Protein 5JA5 (pdb70)

B-factor: mean 42.64, std 18.64, range [19.22, 119.34]

Radius of gyration: 23.61 Å; Cα contacts (8 Å, |Δi|>4): 203; chains: 2; bounding box: 46×37×78 Å

Nearest PDB structures (foldseek):
  5ja5-assembly1_A  TM=1.005E+00  e=1.346E-28  Oryza sativa
  5jgc-assembly1_A  TM=1.002E+00  e=4.774E-26  Oryza sativa
  5c6v-assembly1_D  TM=9.926E-01  e=3.259E-26  Oryza sativa
  5c6v-assembly1_B  TM=9.939E-01  e=9.313E-26  Oryza sativa
  5c7f-assembly1_D  TM=9.903E-01  e=7.695E-26  Oryza sativa

Sequence (208 aa):
MSSLSRELVFLILQFLDEEKFKETVHKLEQESGFFFNMKYFEEKVHAGEWDEVEKYLSGFTKVDDNRYSMKIFFEIRKQKYLEALDRHDRAKAVDILVKDLKVFSTFNEEAYKEITQLLTLENFRENEQASKYGDTKSARSIMLIELKKLIEANPLFREKLVFPTLKASRLRTLINQSLNWQHQLCKNPRIKTLFTDHTCTDNLIYLD

InterPro domains:
  IPR001680 WD40 repeat [PF00400] (340-367)
  IPR001680 WD40 repeat [PF00400] (437-475)
  IPR001680 WD40 repeat [PF00400] (478-517)
  IPR001680 WD40 repeat [PF00400] (573-609)
  IPR001680 WD40 repeat [PF00400] (909-942)
  IPR001680 WD40 repeat [PS50082] (335-377)
  IPR001680 WD40 repeat [PS50082] (441-476)
  IPR001680 WD40 repeat [PS50082] (577-618)
  IPR001680 WD40 repeat [PS50082] (911-952)
  IPR001680 WD40 repeat [SM00320] (329-368)
  IPR001680 WD40 repeat [SM00320] (389-428)
  IPR001680 WD40 repeat [SM00320] (434-475)
  IPR001680 WD40 repeat [SM00320] (477-518)
  IPR001680 WD40 repeat [SM00320] (521-564)
  IPR001680 WD40 repeat [SM00320] (567-609)
  IPR001680 WD40 repeat [SM00320] (821-858)
  IPR001680 WD40 repeat [SM00320] (861-901)
  IPR001680 WD40 repeat [SM00320] (904-943)
  IPR001680 WD40 repeat [SM00320] (993-1035)
  IPR001680 WD40 repeat [SM00320] (1058-1090)

Foldseek 3Di:
DDPVVLVVLLLVLLVCVVVPVPVVNLVSCLQVVQADELVVLLVCLLVLVLVVNVSSCNSQDDCVPDDLSVVLQQLSLLLVLLVCVVVVNLVVNVVSLPVRNVVCCVVPVVVSVLSVVCSPDNHSLVPVVNVPCDDSNVSSVVSSVVSVVSQCPPPSCVNHHDRDDDDRSVVVVVLVVQLVVLQVPEPVRPDDDSPDGDYDD/DPDDDDD

Structure (mmCIF, N/CA/C/O backbone):
data_5JA5
#
_entry.id   5JA5
#
_cell.length_a   57.317
_cell.length_b   57.317
_cell.length_c   173.483
_cell.angle_alpha   90.00
_cell.angle_beta   90.00
_cell.angle_gamma   90.00
#
_symmetry.space_group_name_H-M   'P 42 21 2'
#
loop_
_entity.id
_entity.type
_entity.pdbx_description
1 polymer 'Protein TPR1'
2 polymer 'The rice D53 peptide (a.a. 794-808)'
3 non-polymer 'ZINC ION'
4 water water
#
loop_
_atom_site.group_PDB
_atom_site.id
_atom_site.type_symbol
_atom_site.label_atom_id
_atom_site.label_alt_id
_atom_site.label_comp_id
_atom_site.label_asym_id
_atom_site.label_entity_id
_atom_site.label_seq_id
_atom_site.pdbx_PDB_ins_code
_atom_site.Cartn_x
_atom_site.Cartn_y
_atom_site.Cartn_z
_atom_site.occupancy
_atom_site.B_iso_or_equiv
_atom_site.auth_seq_id
_atom_site.auth_comp_id
_atom_site.auth_asym_id
_atom_site.auth_atom_id
_atom_site.pdbx_PDB_model_num
ATOM 1 N N . MET A 1 1 ? 27.288 -12.027 -44.124 1.00 85.92 1 MET A N 1
ATOM 2 C CA . MET A 1 1 ? 27.184 -13.323 -44.777 1.00 82.86 1 MET A CA 1
ATOM 3 C C . MET A 1 1 ? 26.239 -13.256 -45.976 1.00 81.34 1 MET A C 1
ATOM 4 O O . MET A 1 1 ? 25.139 -12.713 -45.885 1.00 84.57 1 MET A O 1
ATOM 9 N N . SER A 1 2 ? 26.678 -13.809 -47.101 1.00 76.81 2 SER A N 1
ATOM 10 C CA . SER A 1 2 ? 25.900 -13.775 -48.337 1.00 74.02 2 SER A CA 1
ATOM 11 C C . SER A 1 2 ? 24.612 -14.594 -48.241 1.00 68.99 2 SER A C 1
ATOM 12 O O . SER A 1 2 ? 24.430 -15.383 -47.313 1.00 64.10 2 SER A O 1
ATOM 15 N N . SER A 1 3 ? 23.719 -14.394 -49.206 1.00 68.08 3 SER A N 1
ATOM 16 C CA . SER A 1 3 ? 22.512 -15.205 -49.309 1.00 63.66 3 SER A CA 1
ATOM 17 C C . SER A 1 3 ? 22.900 -16.599 -49.800 1.00 58.28 3 SER A C 1
ATOM 18 O O . SER A 1 3 ? 22.273 -17.598 -49.444 1.00 51.68 3 SER A O 1
ATOM 21 N N . LEU A 1 4 ? 23.943 -16.639 -50.626 1.00 58.43 4 LEU A N 1
ATOM 22 C CA . LEU A 1 4 ? 24.576 -17.880 -51.054 1.00 53.09 4 LEU A CA 1
ATOM 23 C C . LEU A 1 4 ? 25.050 -18.654 -49.836 1.00 49.98 4 LEU A C 1
ATOM 24 O O . LEU A 1 4 ? 24.684 -19.812 -49.632 1.00 44.47 4 LEU A O 1
ATOM 29 N N . SER A 1 5 ? 25.879 -17.992 -49.036 1.00 51.21 5 SER A N 1
ATOM 30 C CA . SER A 1 5 ? 26.503 -18.602 -47.873 1.00 54.15 5 SER A CA 1
ATOM 31 C C . SER A 1 5 ? 25.466 -19.119 -46.885 1.00 42.92 5 SER A C 1
ATOM 32 O O . SER A 1 5 ? 25.632 -20.186 -46.299 1.00 41.78 5 SER A O 1
ATOM 35 N N . ARG A 1 6 ? 24.399 -18.346 -46.715 1.00 44.95 6 ARG A N 1
ATOM 36 C CA . ARG A 1 6 ? 23.278 -18.725 -45.866 1.00 43.27 6 ARG A CA 1
ATOM 37 C C . ARG A 1 6 ? 22.574 -19.985 -46.382 1.00 38.06 6 ARG A C 1
ATOM 38 O O . ARG A 1 6 ? 22.246 -20.887 -45.613 1.00 30.41 6 ARG A O 1
ATOM 46 N N . GLU A 1 7 ? 22.341 -20.044 -47.688 1.00 36.75 7 GLU A N 1
ATOM 47 C CA . GLU A 1 7 ? 21.715 -21.216 -48.278 1.00 34.25 7 GLU A CA 1
ATOM 48 C C . GLU A 1 7 ? 22.626 -22.439 -48.162 1.00 28.38 7 GLU A C 1
ATOM 49 O O . GLU A 1 7 ? 22.153 -23.555 -47.971 1.00 27.93 7 GLU A O 1
ATOM 55 N N . LEU A 1 8 ? 23.935 -22.219 -48.257 1.00 28.73 8 LEU A N 1
ATOM 56 C CA . LEU A 1 8 ? 24.900 -23.302 -48.110 1.00 31.14 8 LEU A CA 1
ATOM 57 C C . LEU A 1 8 ? 24.823 -23.901 -46.703 1.00 29.16 8 LEU A C 1
ATOM 58 O O . LEU A 1 8 ? 24.911 -25.114 -46.534 1.00 27.34 8 LEU A O 1
ATOM 63 N N . VAL A 1 9 ? 24.637 -23.046 -45.703 1.00 24.56 9 VAL A N 1
ATOM 64 C CA . VAL A 1 9 ? 24.481 -23.508 -44.329 1.00 26.61 9 VAL A CA 1
ATOM 65 C C . VAL A 1 9 ? 23.266 -24.422 -44.202 1.00 24.63 9 VAL A C 1
ATOM 66 O O . VAL A 1 9 ? 23.337 -25.470 -43.561 1.00 26.25 9 VAL A O 1
ATOM 70 N N . PHE A 1 10 ? 22.162 -24.037 -44.830 1.00 24.55 10 PHE A N 1
ATOM 71 C CA . PHE A 1 10 ? 20.958 -24.860 -44.817 1.00 23.60 10 PHE A CA 1
ATOM 72 C C . PHE A 1 10 ? 21.184 -26.205 -45.493 1.00 22.45 10 PHE A C 1
ATOM 73 O O . PHE A 1 10 ? 20.655 -27.220 -45.052 1.00 24.06 10 PHE A O 1
ATOM 81 N N . LEU A 1 11 ? 21.956 -26.204 -46.576 1.00 23.90 11 LEU A N 1
ATOM 82 C CA . LEU A 1 11 ? 22.301 -27.436 -47.283 1.00 25.89 11 LEU A CA 1
ATOM 83 C C . LEU A 1 11 ? 23.156 -28.343 -46.406 1.00 24.06 11 LEU A C 1
ATOM 84 O O . LEU A 1 11 ? 23.004 -29.566 -46.399 1.00 21.91 11 LEU A O 1
ATOM 89 N N . ILE A 1 12 ? 24.065 -27.721 -45.675 1.00 22.60 12 ILE A N 1
ATOM 90 C CA . ILE A 1 12 ? 24.929 -28.430 -44.751 1.00 25.27 12 ILE A CA 1
ATOM 91 C C . ILE A 1 12 ? 24.121 -28.946 -43.559 1.00 24.91 12 ILE A C 1
ATOM 92 O O . ILE A 1 12 ? 24.314 -30.080 -43.121 1.00 24.22 12 ILE A O 1
ATOM 97 N N . LEU A 1 13 ? 23.190 -28.134 -43.066 1.00 22.50 13 LEU A N 1
ATOM 98 C CA . LEU A 1 13 ? 22.278 -28.579 -42.012 1.00 24.66 13 LEU A CA 1
ATOM 99 C C . LEU A 1 13 ? 21.531 -29.848 -42.425 1.00 25.61 13 LEU A C 1
ATOM 100 O O . LEU A 1 13 ? 21.415 -30.793 -41.640 1.00 23.31 13 LEU A O 1
ATOM 105 N N . GLN A 1 14 ? 21.037 -29.868 -43.662 1.00 20.79 14 GLN A N 1
ATOM 106 C CA . GLN A 1 14 ? 20.347 -31.046 -44.170 1.00 25.84 14 GLN A CA 1
ATOM 107 C C . GLN A 1 14 ? 21.289 -32.249 -44.229 1.00 24.56 14 GLN A C 1
ATOM 108 O O . GLN A 1 14 ? 20.934 -33.343 -43.791 1.00 27.47 14 GLN A O 1
ATOM 114 N N . PHE A 1 15 ? 22.483 -32.041 -44.777 1.00 19.58 15 PHE A N 1
ATOM 115 C CA . PHE A 1 15 ? 23.485 -33.100 -44.864 1.00 26.67 15 PHE A CA 1
ATOM 116 C C . PHE A 1 15 ? 23.825 -33.683 -43.484 1.00 25.89 15 PHE A C 1
ATOM 117 O O . PHE A 1 15 ? 23.867 -34.902 -43.311 1.00 25.30 15 PHE A O 1
ATOM 125 N N . LEU A 1 16 ? 24.064 -32.814 -42.506 1.00 24.21 16 LEU A N 1
ATOM 126 C CA . LEU A 1 16 ? 24.468 -33.268 -41.175 1.00 24.81 16 LEU A CA 1
ATOM 127 C C . LEU A 1 16 ? 23.353 -34.067 -40.519 1.00 26.32 16 LEU A C 1
ATOM 128 O O . LEU A 1 16 ? 23.601 -35.048 -39.809 1.00 26.96 16 LEU A O 1
ATOM 133 N N . ASP A 1 17 ? 22.123 -33.635 -40.759 1.00 22.90 17 ASP A N 1
ATOM 134 C CA . ASP A 1 17 ? 20.961 -34.318 -40.221 1.00 26.41 17 ASP A CA 1
ATOM 135 C C . ASP A 1 17 ? 20.836 -35.698 -40.857 1.00 30.50 17 ASP A C 1
ATOM 136 O O . ASP A 1 17 ? 20.591 -36.688 -40.165 1.00 26.36 17 ASP A O 1
ATOM 141 N N . GLU A 1 18 ? 21.031 -35.766 -42.173 1.00 27.84 18 GLU A N 1
ATOM 142 C CA . GLU A 1 18 ? 20.956 -37.040 -42.883 1.00 28.67 18 GLU A CA 1
ATOM 143 C C . GLU A 1 18 ? 22.084 -37.972 -42.458 1.00 31.78 18 GLU A C 1
ATOM 144 O O . GLU A 1 18 ? 21.916 -39.191 -42.447 1.00 31.74 18 GLU A O 1
ATOM 150 N N . GLU A 1 19 ? 23.231 -37.398 -42.106 1.00 27.40 19 GLU A N 1
ATOM 151 C CA . GLU A 1 19 ? 24.359 -38.186 -41.616 1.00 26.96 19 GLU A CA 1
ATOM 152 C C . GLU A 1 19 ? 24.231 -38.455 -40.124 1.00 27.51 19 GLU A C 1
ATOM 153 O O . GLU A 1 19 ? 25.066 -39.145 -39.543 1.00 29.54 19 GLU A O 1
ATOM 159 N N . LYS A 1 20 ? 23.197 -37.881 -39.516 1.00 28.14 20 LYS A N 1
ATOM 160 C CA . LYS A 1 20 ? 22.895 -38.066 -38.098 1.00 31.70 20 LYS A CA 1
ATOM 161 C C . LYS A 1 20 ? 23.998 -37.533 -37.185 1.00 28.97 20 LYS A C 1
ATOM 162 O O . LYS A 1 20 ? 24.212 -38.036 -36.083 1.00 28.83 20 LYS A O 1
ATOM 168 N N . PHE A 1 21 ? 24.684 -36.496 -37.651 1.00 27.01 21 PHE A N 1
ATOM 169 C CA . PHE A 1 21 ? 25.607 -35.750 -36.810 1.00 24.55 21 PHE A CA 1
ATOM 170 C C . PHE A 1 21 ? 24.812 -34.728 -35.991 1.00 25.85 21 PHE A C 1
ATOM 171 O O . PHE A 1 21 ? 24.828 -33.529 -36.277 1.00 22.80 21 PHE A O 1
ATOM 179 N N . LYS A 1 22 ? 24.123 -35.224 -34.967 1.00 27.60 22 LYS A N 1
ATOM 180 C CA . LYS A 1 22 ? 23.084 -34.477 -34.256 1.00 26.78 22 LYS A CA 1
ATOM 181 C C . LYS A 1 22 ? 23.576 -33.241 -33.500 1.00 27.21 22 LYS A C 1
ATOM 182 O O . LYS A 1 22 ? 22.996 -32.164 -33.619 1.00 25.63 22 LYS A O 1
ATOM 188 N N . GLU A 1 23 ? 24.632 -33.398 -32.710 1.00 25.91 23 GLU A N 1
ATOM 189 C CA . GLU A 1 23 ? 25.181 -32.270 -31.968 1.00 27.70 23 GLU A CA 1
ATOM 190 C C . GLU A 1 23 ? 25.725 -31.217 -32.930 1.00 26.82 23 GLU A C 1
ATOM 191 O O . GLU A 1 23 ? 25.627 -30.014 -32.671 1.00 24.42 23 GLU A O 1
ATOM 197 N N . THR A 1 24 ? 26.279 -31.676 -34.047 1.00 23.52 24 THR A N 1
ATOM 198 C CA . THR A 1 24 ? 26.852 -30.771 -35.026 1.00 22.37 24 THR A CA 1
ATOM 199 C C . THR A 1 24 ? 25.755 -29.937 -35.683 1.00 22.49 24 THR A C 1
ATOM 200 O O . THR A 1 24 ? 25.941 -28.744 -35.922 1.00 21.87 24 THR A O 1
ATOM 204 N N . VAL A 1 25 ? 24.621 -30.577 -35.973 1.00 21.86 25 VAL A N 1
ATOM 205 C CA . VAL A 1 25 ? 23.450 -29.896 -36.526 1.00 24.92 25 VAL A CA 1
ATOM 206 C C . VAL A 1 25 ? 23.042 -28.715 -35.658 1.00 23.37 25 VAL A C 1
ATOM 207 O O . VAL A 1 25 ? 22.883 -27.592 -36.123 1.00 20.26 25 VAL A O 1
ATOM 211 N N . HIS A 1 26 ? 22.884 -28.977 -34.374 1.00 22.74 26 HIS A N 1
ATOM 212 C CA . HIS A 1 26 ? 22.345 -27.965 -33.489 1.00 25.45 26 HIS A CA 1
ATOM 213 C C . HIS A 1 26 ? 23.381 -26.898 -33.160 1.00 23.57 26 HIS A C 1
ATOM 214 O O . HIS A 1 26 ? 23.020 -25.750 -32.920 1.00 25.37 26 HIS A O 1
ATOM 221 N N . LYS A 1 27 ? 24.661 -27.260 -33.186 1.00 22.89 27 LYS A N 1
ATOM 222 C CA . LYS A 1 27 ? 25.725 -26.267 -33.048 1.00 24.32 27 LYS A CA 1
ATOM 223 C C . LYS A 1 27 ? 25.733 -25.312 -34.233 1.00 23.48 27 LYS A C 1
ATOM 224 O O . LYS A 1 27 ? 25.946 -24.112 -34.073 1.00 24.21 27 LYS A O 1
ATOM 230 N N . LEU A 1 28 ? 25.514 -25.850 -35.427 1.00 24.34 28 LEU A N 1
ATOM 231 C CA . LEU A 1 28 ? 25.488 -25.028 -36.632 1.00 21.33 28 LEU A CA 1
ATOM 232 C C . LEU A 1 28 ? 24.269 -24.108 -36.628 1.00 21.75 28 LEU A C 1
ATOM 233 O O . LEU A 1 28 ? 24.375 -22.931 -36.970 1.00 20.69 28 LEU A O 1
ATOM 238 N N . GLU A 1 29 ? 23.116 -24.651 -36.245 1.00 22.69 29 GLU A N 1
ATOM 239 C CA . GLU A 1 29 ? 21.904 -23.847 -36.067 1.00 25.74 29 GLU A CA 1
ATOM 240 C C . GLU A 1 29 ? 22.182 -22.666 -35.141 1.00 24.93 29 GLU A C 1
ATOM 241 O O . GLU A 1 29 ? 21.935 -21.507 -35.481 1.00 23.33 29 GLU A O 1
ATOM 247 N N . GLN A 1 30 ? 22.719 -22.988 -33.973 1.00 24.81 30 GLN A N 1
ATOM 248 C CA . GLN A 1 30 ? 23.080 -22.006 -32.964 1.00 22.40 30 GLN A CA 1
ATOM 249 C C . GLN A 1 30 ? 24.104 -20.971 -33.446 1.00 26.09 30 GLN A C 1
ATOM 250 O O . GLN A 1 30 ? 23.867 -19.770 -33.330 1.00 26.81 30 GLN A O 1
ATOM 256 N N . GLU A 1 31 ? 25.236 -21.422 -33.978 1.00 21.69 31 GLU A N 1
ATOM 257 C CA . GLU A 1 31 ? 26.313 -20.495 -34.331 1.00 24.20 31 GLU A CA 1
ATOM 258 C C . GLU A 1 31 ? 26.003 -19.659 -35.565 1.00 25.30 31 GLU A C 1
ATOM 259 O O . GLU A 1 31 ? 26.405 -18.504 -35.654 1.00 26.29 31 GLU A O 1
ATOM 265 N N . SER A 1 32 ? 25.295 -20.240 -36.521 1.00 26.04 32 SER A N 1
ATOM 266 C CA . SER A 1 32 ? 24.908 -19.491 -37.704 1.00 26.87 32 SER A CA 1
ATOM 267 C C . SER A 1 32 ? 23.737 -18.577 -37.373 1.00 29.53 32 SER A C 1
ATOM 268 O O . SER A 1 32 ? 23.619 -17.483 -37.919 1.00 29.11 32 SER A O 1
ATOM 271 N N . GLY A 1 33 ? 22.873 -19.051 -36.477 1.00 29.03 33 GLY A N 1
ATOM 272 C CA . GLY A 1 33 ? 21.665 -18.344 -36.100 1.00 25.32 33 GLY A CA 1
ATOM 273 C C . GLY A 1 33 ? 20.589 -18.362 -37.167 1.00 27.80 33 GLY A C 1
ATOM 274 O O . GLY A 1 33 ? 19.591 -17.666 -37.043 1.00 24.73 33 GLY A O 1
ATOM 275 N N . PHE A 1 34 ? 20.777 -19.161 -38.216 1.00 27.02 34 PHE A N 1
ATOM 276 C CA . PHE A 1 34 ? 19.884 -19.108 -39.371 1.00 27.76 34 PHE A CA 1
ATOM 277 C C . PHE A 1 34 ? 18.594 -19.894 -39.159 1.00 27.41 34 PHE A C 1
ATOM 278 O O . PHE A 1 34 ? 17.578 -19.610 -39.786 1.00 27.93 34 PHE A O 1
ATOM 286 N N . PHE A 1 35 ? 18.630 -20.888 -38.279 1.00 22.85 35 PHE A N 1
ATOM 287 C CA . PHE A 1 35 ? 17.462 -21.734 -38.086 1.00 23.45 35 PHE A CA 1
ATOM 288 C C . PHE A 1 35 ? 17.346 -22.175 -36.640 1.00 22.85 35 PHE A C 1
ATOM 289 O O . PHE A 1 35 ? 18.276 -22.762 -36.089 1.00 20.12 35 PHE A O 1
ATOM 297 N N . PHE A 1 36 ? 16.199 -21.876 -36.037 1.00 22.60 36 PHE A N 1
ATOM 298 C CA . PHE A 1 36 ? 15.898 -22.315 -34.676 1.00 25.18 36 PHE A CA 1
ATOM 299 C C . PHE A 1 36 ? 15.073 -23.590 -34.723 1.00 23.85 36 PHE A C 1
ATOM 300 O O . PHE A 1 36 ? 13.953 -23.601 -35.250 1.00 27.57 36 PHE A O 1
ATOM 308 N N . ASN A 1 37 ? 15.642 -24.666 -34.201 1.00 23.71 37 ASN A N 1
ATOM 309 C CA . ASN A 1 37 ? 14.997 -25.972 -34.245 1.00 25.67 37 ASN A CA 1
ATOM 310 C C . ASN A 1 37 ? 14.048 -26.147 -33.059 1.00 26.41 37 ASN A C 1
ATOM 311 O O . ASN A 1 37 ? 14.475 -26.515 -31.960 1.00 21.57 37 ASN A O 1
ATOM 316 N N . MET A 1 38 ? 12.765 -25.883 -33.291 1.00 22.92 38 MET A N 1
ATOM 317 C CA . MET A 1 38 ? 11.774 -25.905 -32.218 1.00 29.21 38 MET A CA 1
ATOM 318 C C . MET A 1 38 ? 11.627 -27.302 -31.626 1.00 32.03 38 MET A C 1
ATOM 319 O O . MET A 1 38 ? 11.538 -27.461 -30.407 1.00 26.40 38 MET A O 1
ATOM 324 N N . LYS A 1 39 ? 11.602 -28.311 -32.495 1.00 31.24 39 LYS A N 1
ATOM 325 C CA . LYS A 1 39 ? 11.560 -29.701 -32.050 1.00 32.21 39 LYS A CA 1
ATOM 326 C C . LYS A 1 39 ? 12.697 -30.018 -31.087 1.00 30.60 39 LYS A C 1
ATOM 327 O O . LYS A 1 39 ? 12.483 -30.631 -30.034 1.00 33.50 39 LYS A O 1
ATOM 333 N N . TYR A 1 40 ? 13.904 -29.606 -31.459 1.00 27.91 40 TYR A N 1
ATOM 334 C CA . TYR A 1 40 ? 15.062 -29.789 -30.604 1.00 28.85 40 TYR A CA 1
ATOM 335 C C . TYR A 1 40 ? 14.889 -29.047 -29.289 1.00 28.38 40 TYR A C 1
ATOM 336 O O . TYR A 1 40 ? 15.208 -29.571 -28.223 1.00 29.46 40 TYR A O 1
ATOM 345 N N . PHE A 1 41 ? 14.384 -27.821 -29.376 1.00 28.82 41 PHE A N 1
ATOM 346 C CA . PHE A 1 41 ? 14.187 -26.982 -28.200 1.00 29.85 41 PHE A CA 1
ATOM 347 C C . PHE A 1 41 ? 13.194 -27.616 -27.222 1.00 27.86 41 PHE A C 1
ATOM 348 O O . PHE A 1 41 ? 13.444 -27.663 -26.018 1.00 26.43 41 PHE A O 1
ATOM 356 N N . GLU A 1 42 ? 12.078 -28.109 -27.752 1.00 26.45 42 GLU A N 1
ATOM 357 C CA . GLU A 1 42 ? 11.057 -28.769 -26.942 1.00 33.01 42 GLU A CA 1
ATOM 358 C C . GLU A 1 42 ? 11.647 -29.967 -26.211 1.00 31.65 42 GLU A C 1
ATOM 359 O O . GLU A 1 42 ? 11.357 -30.208 -25.036 1.00 31.15 42 GLU A O 1
ATOM 365 N N . GLU A 1 43 ? 12.481 -30.712 -26.929 1.00 28.79 43 GLU A N 1
ATOM 366 C CA . GLU A 1 43 ? 13.140 -31.894 -26.399 1.00 30.96 43 GLU A CA 1
ATOM 367 C C . GLU A 1 43 ? 14.051 -31.546 -25.226 1.00 32.76 43 GLU A C 1
ATOM 368 O O . GLU A 1 43 ? 14.045 -32.230 -24.205 1.00 31.38 43 GLU A O 1
ATOM 374 N N . LYS A 1 44 ? 14.816 -30.469 -25.361 1.00 27.07 44 LYS A N 1
ATOM 375 C CA . LYS A 1 44 ? 15.737 -30.069 -24.304 1.00 27.79 44 LYS A CA 1
ATOM 376 C C . LYS A 1 44 ? 15.002 -29.475 -23.100 1.00 28.98 44 LYS A C 1
ATOM 377 O O . LYS A 1 44 ? 15.452 -29.612 -21.966 1.00 29.27 44 LYS A O 1
ATOM 383 N N . VAL A 1 45 ? 13.868 -28.828 -23.348 1.00 28.99 45 VAL A N 1
ATOM 384 C CA . VAL A 1 45 ? 13.056 -28.272 -22.270 1.00 29.03 45 VAL A CA 1
ATOM 385 C C . VAL A 1 45 ? 12.332 -29.375 -21.500 1.00 31.69 45 VAL A C 1
ATOM 386 O O . VAL A 1 45 ? 12.310 -29.369 -20.264 1.00 31.26 45 VAL A O 1
ATOM 390 N N . HIS A 1 46 ? 11.739 -30.320 -22.229 1.00 30.80 46 HIS A N 1
ATOM 391 C CA . HIS A 1 46 ? 11.093 -31.468 -21.599 1.00 33.19 46 HIS A CA 1
ATOM 392 C C . HIS A 1 46 ? 12.081 -32.242 -20.729 1.00 32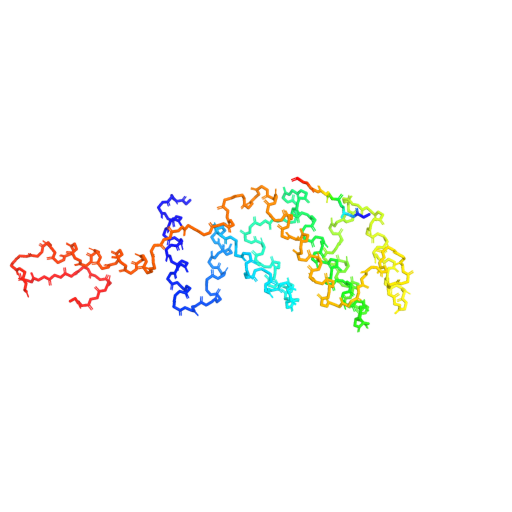.44 46 HIS A C 1
ATOM 393 O O . HIS A 1 46 ? 11.714 -32.768 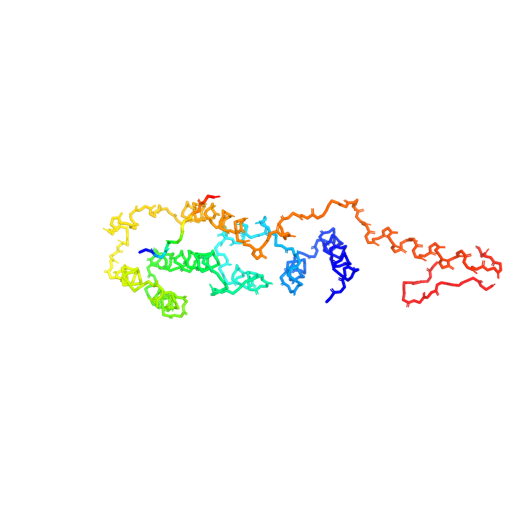-19.679 1.00 34.69 46 HIS A O 1
ATOM 400 N N . ALA A 1 47 ? 13.332 -32.308 -21.171 1.00 30.45 47 ALA A N 1
ATOM 401 C CA . ALA A 1 47 ? 14.371 -33.022 -20.437 1.00 30.88 47 ALA A CA 1
ATOM 402 C C . ALA A 1 47 ? 15.021 -32.161 -19.353 1.00 32.08 47 ALA A C 1
ATOM 403 O O . ALA A 1 47 ? 15.886 -32.635 -18.612 1.00 31.57 47 ALA A O 1
ATOM 405 N N . GLY A 1 48 ? 14.610 -30.899 -19.260 1.00 30.99 48 GLY A N 1
ATOM 406 C CA . GLY A 1 48 ? 15.135 -30.012 -18.233 1.00 31.45 48 GLY A CA 1
ATOM 407 C C . GLY A 1 48 ? 16.615 -29.721 -18.397 1.00 35.94 48 GLY A C 1
ATOM 408 O O . GLY A 1 48 ? 17.320 -29.467 -17.417 1.00 29.60 48 GLY A O 1
ATOM 409 N N . GLU A 1 49 ? 17.086 -29.751 -19.644 1.00 32.63 49 GLU A N 1
ATOM 410 C CA . GLU A 1 49 ? 18.495 -29.502 -19.943 1.00 31.51 49 GLU A CA 1
ATOM 411 C C . GLU A 1 49 ? 18.750 -28.008 -20.079 1.00 34.40 49 GLU A C 1
ATOM 412 O O . GLU A 1 49 ? 19.071 -27.520 -21.167 1.00 29.71 49 GLU A O 1
ATOM 418 N N . TRP A 1 50 ? 18.626 -27.293 -18.967 1.00 32.82 50 TRP A N 1
ATOM 419 C CA . TRP A 1 50 ? 18.571 -25.836 -18.984 1.00 32.72 50 TRP A CA 1
ATOM 420 C C . TRP A 1 50 ? 19.845 -25.172 -19.487 1.00 31.14 50 TRP A C 1
ATOM 421 O O . TRP A 1 50 ? 19.776 -24.129 -20.133 1.00 28.92 50 TRP A O 1
ATOM 432 N N . ASP A 1 51 ? 20.998 -25.765 -19.187 1.00 30.28 51 ASP A N 1
ATOM 433 C CA . ASP A 1 51 ? 22.273 -25.224 -19.650 1.00 31.10 51 ASP A CA 1
ATOM 434 C C . ASP A 1 51 ? 22.355 -25.218 -21.174 1.00 29.31 51 ASP A C 1
ATOM 435 O O . ASP A 1 51 ? 22.795 -24.241 -21.774 1.00 31.32 51 ASP A O 1
ATOM 440 N N . GLU A 1 52 ? 21.938 -26.315 -21.792 1.00 27.20 52 GLU A N 1
ATOM 441 C CA . GLU A 1 52 ? 21.952 -26.410 -23.241 1.00 28.76 52 GLU A CA 1
ATOM 442 C C . GLU A 1 52 ? 20.842 -25.547 -23.834 1.00 26.78 52 GLU A C 1
ATOM 443 O O . GLU A 1 52 ? 21.027 -24.924 -24.877 1.00 25.81 52 GLU A O 1
ATOM 449 N N . VAL A 1 53 ? 19.693 -25.511 -23.163 1.00 24.91 53 VAL A N 1
ATOM 450 C CA . VAL A 1 53 ? 18.582 -24.675 -23.605 1.00 26.53 53 VAL A CA 1
ATOM 451 C C . VAL A 1 53 ? 19.019 -23.218 -23.752 1.00 26.84 53 VAL A C 1
ATOM 452 O O . VAL A 1 53 ? 18.754 -22.588 -24.774 1.00 25.46 53 VAL A O 1
ATOM 456 N N . GLU A 1 54 ? 19.716 -22.695 -22.747 1.00 25.66 54 GLU A N 1
ATOM 457 C CA . GLU A 1 54 ? 20.182 -21.312 -22.794 1.00 29.09 54 GLU A CA 1
ATOM 458 C C . GLU A 1 54 ? 21.325 -21.119 -23.790 1.00 29.11 54 GLU A C 1
ATOM 459 O O . GLU A 1 54 ? 21.392 -20.095 -24.475 1.00 25.40 54 GLU A O 1
ATOM 465 N N . LYS A 1 55 ? 22.223 -22.098 -23.862 1.00 28.01 55 LYS A N 1
ATOM 466 C CA . LYS A 1 55 ? 23.331 -22.045 -24.809 1.00 29.78 55 LYS A CA 1
ATOM 467 C C . LYS A 1 55 ? 22.801 -21.981 -26.236 1.00 28.21 55 LYS A C 1
ATOM 468 O O . LYS A 1 55 ? 23.270 -21.188 -27.057 1.00 26.27 55 LYS A O 1
ATOM 474 N N . TYR A 1 56 ? 21.811 -22.821 -26.518 1.00 26.79 56 TYR A N 1
ATOM 475 C CA . TYR A 1 56 ? 21.186 -22.860 -27.833 1.00 25.21 56 TYR A CA 1
ATOM 476 C C . TYR A 1 56 ? 20.491 -21.526 -28.123 1.00 26.23 56 TYR A C 1
ATOM 477 O O . TYR A 1 56 ? 20.717 -20.916 -29.167 1.00 23.41 56 TYR A O 1
ATOM 486 N N . LEU A 1 57 ? 19.672 -21.063 -27.179 1.00 25.01 57 LEU A N 1
ATOM 487 C CA . LEU A 1 57 ? 18.984 -19.776 -27.323 1.00 28.40 57 LEU A CA 1
ATOM 488 C C . LEU A 1 57 ? 19.952 -18.624 -27.594 1.00 26.71 57 LEU A C 1
ATOM 489 O O . LEU A 1 57 ? 19.637 -17.716 -28.370 1.00 30.31 57 LEU A O 1
ATOM 494 N N . SER A 1 58 ? 21.127 -18.681 -26.969 1.00 25.01 58 SER A N 1
ATOM 495 C CA . SER A 1 58 ? 22.135 -17.625 -27.077 1.00 27.31 58 SER A CA 1
ATOM 496 C C . SER A 1 58 ? 22.564 -17.357 -28.513 1.00 31.20 58 SER A C 1
ATOM 497 O O . SER A 1 58 ? 23.104 -16.294 -28.818 1.00 29.95 58 SER A O 1
ATOM 500 N N . GLY A 1 59 ? 22.335 -18.321 -29.398 1.00 27.66 59 GLY A N 1
ATOM 501 C CA . GLY A 1 59 ? 22.696 -18.138 -30.790 1.00 26.68 59 GLY A CA 1
ATOM 502 C C . GLY A 1 59 ? 21.679 -17.280 -31.515 1.00 26.04 59 GLY A C 1
ATOM 503 O O . GLY A 1 59 ? 21.906 -16.852 -32.645 1.00 26.99 59 GLY A O 1
ATOM 504 N N . PHE A 1 60 ? 20.556 -17.020 -30.855 1.00 25.95 60 PHE A N 1
ATOM 505 C CA . PHE A 1 60 ? 19.423 -16.373 -31.503 1.00 26.93 60 PHE A CA 1
ATOM 506 C C . PHE A 1 60 ? 19.014 -15.088 -30.802 1.00 29.03 60 PHE A C 1
ATOM 507 O O . PHE A 1 60 ? 18.513 -14.165 -31.434 1.00 24.97 60 PHE A O 1
ATOM 515 N N . THR A 1 61 ? 19.220 -15.028 -29.490 1.00 27.94 61 THR A N 1
ATOM 516 C CA . THR A 1 61 ? 18.756 -13.875 -28.741 1.00 29.44 61 THR A CA 1
ATOM 517 C C . THR A 1 61 ? 19.429 -13.751 -27.383 1.00 32.29 61 THR A C 1
ATOM 518 O O . THR A 1 61 ? 19.876 -14.739 -26.796 1.00 29.99 61 THR A O 1
ATOM 522 N N . LYS A 1 62 ? 19.516 -12.514 -26.908 1.00 35.07 62 LYS A N 1
ATOM 523 C CA . LYS A 1 62 ? 19.975 -12.219 -25.563 1.00 32.08 62 LYS A CA 1
ATOM 524 C C . LYS A 1 62 ? 18.775 -11.877 -24.690 1.00 33.25 62 LYS A C 1
ATOM 525 O O . LYS A 1 62 ? 17.710 -11.509 -25.195 1.00 33.98 62 LYS A O 1
ATOM 531 N N . VAL A 1 63 ? 18.954 -11.993 -23.381 1.00 29.86 63 VAL A N 1
ATOM 532 C CA . VAL A 1 63 ? 17.862 -11.807 -22.435 1.00 30.20 63 VAL A CA 1
ATOM 533 C C . VAL A 1 63 ? 17.181 -10.438 -22.582 1.00 32.87 63 VAL A C 1
ATOM 534 O O . VAL A 1 63 ? 15.963 -10.331 -22.440 1.00 32.18 63 VAL A O 1
ATOM 538 N N . ASP A 1 64 ? 17.943 -9.402 -22.917 1.00 32.86 64 ASP A N 1
ATOM 539 C CA . ASP A 1 64 ? 17.371 -8.057 -22.966 1.00 39.01 64 ASP A CA 1
ATOM 540 C C . ASP A 1 64 ? 17.144 -7.514 -24.386 1.00 37.00 64 ASP A C 1
ATOM 541 O O . ASP A 1 64 ? 16.958 -6.313 -24.561 1.00 35.67 64 ASP A O 1
ATOM 546 N N . ASP A 1 65 ? 17.141 -8.393 -25.389 1.00 34.88 65 ASP A N 1
ATOM 547 C CA . ASP A 1 65 ? 16.866 -7.990 -26.775 1.00 35.16 65 ASP A CA 1
ATOM 548 C C . ASP A 1 65 ? 15.501 -7.322 -26.941 1.00 33.51 65 ASP A C 1
ATOM 549 O O . ASP A 1 65 ? 15.361 -6.329 -27.661 1.00 32.83 65 ASP A O 1
ATOM 554 N N . ASN A 1 66 ? 14.497 -7.906 -26.295 1.00 29.98 66 ASN A N 1
ATOM 555 C CA . ASN A 1 66 ? 13.130 -7.395 -26.311 1.00 33.17 66 ASN A CA 1
ATOM 556 C C . ASN A 1 66 ? 12.324 -8.089 -25.219 1.00 31.67 66 ASN A C 1
ATOM 557 O O . ASN A 1 66 ? 12.849 -8.954 -24.510 1.00 28.52 66 ASN A O 1
ATOM 562 N N . ARG A 1 67 ? 11.050 -7.725 -25.091 1.00 33.89 67 ARG A N 1
ATOM 563 C CA . ARG A 1 67 ? 10.228 -8.222 -23.985 1.00 33.23 67 ARG A CA 1
ATOM 564 C C . ARG A 1 67 ? 9.888 -9.702 -24.131 1.00 31.62 67 ARG A C 1
ATOM 565 O O . ARG A 1 67 ? 9.673 -10.386 -23.130 1.00 28.24 67 ARG A O 1
ATOM 573 N N . TYR A 1 68 ? 9.822 -10.199 -25.367 1.00 28.91 68 TYR A N 1
ATOM 574 C CA . TYR A 1 68 ? 9.546 -11.619 -25.576 1.00 26.88 68 TYR A CA 1
ATOM 575 C C . TYR A 1 68 ? 10.711 -12.453 -25.063 1.00 26.17 68 TYR A C 1
ATOM 576 O O . TYR A 1 68 ? 10.522 -13.404 -24.309 1.00 27.69 68 TYR A O 1
ATOM 585 N N . SER A 1 69 ? 11.918 -12.093 -25.480 1.00 25.38 69 SER A N 1
ATOM 586 C CA . SER A 1 69 ? 13.096 -12.843 -25.076 1.00 28.78 69 SER A CA 1
ATOM 587 C C . SER A 1 69 ? 13.314 -12.7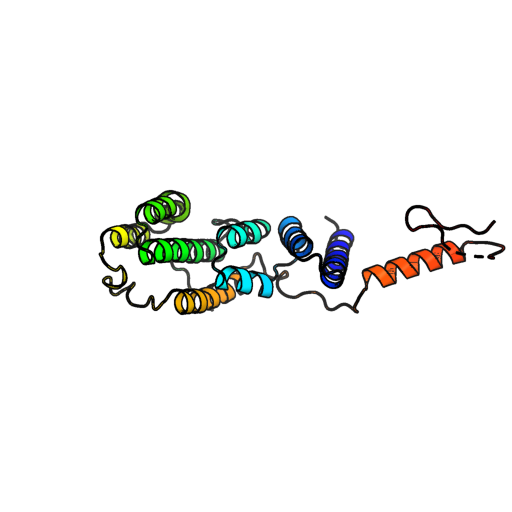45 -23.564 1.00 29.78 69 SER A C 1
ATOM 588 O O . SER A 1 69 ? 13.713 -13.719 -22.921 1.00 25.18 69 SER A O 1
ATOM 591 N N . MET A 1 70 ? 13.033 -11.578 -22.993 1.00 28.96 70 MET A N 1
ATOM 592 C CA . MET A 1 70 ? 13.145 -11.423 -21.547 1.00 30.35 70 MET A CA 1
ATOM 593 C C . MET A 1 70 ? 12.245 -12.416 -20.821 1.00 29.06 70 MET A C 1
ATOM 594 O O . MET A 1 70 ? 12.667 -13.078 -19.874 1.00 28.86 70 MET A O 1
ATOM 599 N N . LYS A 1 71 ? 11.009 -12.539 -21.282 1.00 29.25 71 LYS A N 1
ATOM 600 C CA . LYS A 1 71 ? 10.091 -13.473 -20.652 1.00 29.95 71 LYS A CA 1
ATOM 601 C C . LYS A 1 71 ? 10.485 -14.924 -20.913 1.00 29.52 71 LYS A C 1
ATOM 602 O O . LYS A 1 71 ? 10.266 -15.791 -20.074 1.00 27.28 71 LYS A O 1
ATOM 608 N N . ILE A 1 72 ? 11.062 -15.192 -22.080 1.00 27.40 72 ILE A N 1
ATOM 609 C CA . ILE A 1 72 ? 11.538 -16.536 -22.377 1.00 25.70 72 ILE A CA 1
ATOM 610 C C . ILE A 1 72 ? 12.601 -16.969 -21.363 1.00 24.45 72 ILE A C 1
ATOM 611 O O . ILE A 1 72 ? 12.503 -18.040 -20.773 1.00 25.75 72 ILE A O 1
ATOM 616 N N . PHE A 1 73 ? 13.610 -16.131 -21.154 1.00 24.13 73 PHE A N 1
ATOM 617 C CA . PHE A 1 73 ? 14.681 -16.465 -20.228 1.00 26.20 73 PHE A CA 1
ATOM 618 C C . PHE A 1 73 ? 14.173 -16.469 -18.780 1.00 27.72 73 PHE A C 1
ATOM 619 O O . PHE A 1 73 ? 14.597 -17.293 -17.962 1.00 26.80 73 PHE A O 1
ATOM 627 N N . PHE A 1 74 ? 13.251 -15.563 -18.476 1.00 26.23 74 PHE A N 1
ATOM 628 C CA . PHE A 1 74 ? 12.692 -15.496 -17.134 1.00 31.81 74 PHE A CA 1
ATOM 629 C C . PHE A 1 74 ? 11.917 -16.759 -16.799 1.00 31.93 74 PHE A C 1
ATOM 630 O O . PHE A 1 74 ? 12.070 -17.315 -15.712 1.00 28.83 74 PHE A O 1
ATOM 638 N N . GLU A 1 75 ? 11.079 -17.200 -17.735 1.00 30.87 75 GLU A N 1
ATOM 639 C CA . GLU A 1 75 ? 10.266 -18.392 -17.518 1.00 33.97 75 GLU A CA 1
ATOM 640 C C . GLU A 1 75 ? 11.151 -19.621 -17.331 1.00 30.59 75 GLU A C 1
ATOM 641 O O . GLU A 1 75 ? 10.904 -20.437 -16.440 1.00 27.48 75 GLU A O 1
ATOM 647 N N . ILE A 1 76 ? 12.191 -19.736 -18.156 1.00 27.13 76 ILE A N 1
ATOM 648 C CA . ILE A 1 76 ? 13.146 -20.840 -18.056 1.00 27.01 76 ILE A CA 1
ATOM 649 C C . ILE A 1 76 ? 13.879 -20.859 -16.711 1.00 28.03 76 ILE A C 1
ATOM 650 O O . ILE A 1 76 ? 13.977 -21.895 -16.045 1.00 26.30 76 ILE A O 1
ATOM 655 N N . ARG A 1 77 ? 14.393 -19.708 -16.318 1.00 27.06 77 ARG A N 1
ATOM 656 C CA . ARG A 1 77 ? 15.156 -19.618 -15.087 1.00 30.05 77 ARG A CA 1
ATOM 657 C C . ARG A 1 77 ? 14.253 -19.780 -13.864 1.00 30.39 77 ARG A C 1
ATOM 658 O O . ARG A 1 77 ? 14.657 -20.387 -12.867 1.00 28.48 77 ARG A O 1
ATOM 666 N N . LYS A 1 78 ? 13.027 -19.272 -13.956 1.00 28.32 78 LYS A N 1
ATOM 667 C CA . LYS A 1 78 ? 12.057 -19.473 -12.888 1.00 30.27 78 LYS A CA 1
ATOM 668 C C . LYS A 1 78 ? 11.773 -20.960 -12.691 1.00 33.31 78 LYS A C 1
ATOM 669 O O . LYS A 1 78 ? 11.708 -21.440 -11.562 1.00 28.47 78 LYS A O 1
ATOM 675 N N . GLN A 1 79 ? 11.601 -21.689 -13.792 1.00 28.03 79 GLN A N 1
ATOM 676 C CA . GLN A 1 79 ? 11.335 -23.122 -13.714 1.00 28.03 79 GLN A CA 1
ATOM 677 C C . GLN A 1 79 ? 12.519 -23.885 -13.127 1.00 28.86 79 GLN A C 1
ATOM 678 O O . GLN A 1 79 ? 12.339 -24.824 -12.351 1.00 29.91 79 GLN A O 1
ATOM 684 N N . LYS A 1 80 ? 13.725 -23.485 -13.517 1.00 28.16 80 LYS A N 1
ATOM 685 C CA . LYS A 1 80 ? 14.959 -24.037 -12.962 1.00 28.16 80 LYS A CA 1
ATOM 686 C C . LYS A 1 80 ? 15.033 -23.805 -11.444 1.00 30.11 80 LYS A C 1
ATOM 687 O O . LYS A 1 80 ? 15.456 -24.676 -10.683 1.00 31.98 80 LYS A O 1
ATOM 693 N N . TYR A 1 81 ? 14.605 -22.618 -11.027 1.00 29.60 81 TYR A N 1
ATOM 694 C CA . TYR A 1 81 ? 14.575 -22.229 -9.623 1.00 31.45 81 TYR A CA 1
ATOM 695 C C . TYR A 1 81 ? 13.544 -23.048 -8.853 1.00 32.92 81 TYR A C 1
ATOM 696 O O . TYR A 1 81 ? 13.844 -23.600 -7.793 1.00 33.15 81 TYR A O 1
ATOM 705 N N . LEU A 1 82 ? 12.337 -23.138 -9.406 1.00 30.99 82 LEU A N 1
ATOM 706 C CA . LEU A 1 82 ? 11.256 -23.899 -8.794 1.00 33.28 82 LEU A CA 1
ATOM 707 C C . LEU A 1 82 ? 11.605 -25.376 -8.639 1.00 36.47 82 LEU A C 1
ATOM 708 O O . LEU A 1 82 ? 11.270 -25.995 -7.629 1.00 35.54 82 LEU A O 1
ATOM 713 N N . GLU A 1 83 ? 12.289 -25.936 -9.632 1.00 31.82 83 GLU A N 1
ATOM 714 C CA . GLU A 1 83 ? 12.683 -27.338 -9.573 1.00 34.52 83 GLU A CA 1
ATOM 715 C C . GLU A 1 83 ? 13.721 -27.571 -8.474 1.00 38.46 83 GLU A C 1
ATOM 716 O O . GLU A 1 83 ? 13.695 -28.598 -7.798 1.00 39.05 83 GLU A O 1
ATOM 722 N N . ALA A 1 84 ? 14.621 -26.610 -8.291 1.00 37.07 84 ALA A N 1
ATOM 723 C CA . ALA A 1 84 ? 15.601 -26.676 -7.213 1.00 38.31 84 ALA A CA 1
ATOM 724 C C . ALA A 1 84 ? 14.912 -26.670 -5.847 1.00 41.73 84 ALA A C 1
ATOM 725 O O . ALA A 1 84 ? 15.251 -27.461 -4.966 1.00 40.93 84 ALA A O 1
ATOM 727 N N . LEU A 1 85 ? 13.944 -25.773 -5.675 1.00 38.91 85 LEU A N 1
ATOM 728 C CA . LEU A 1 85 ? 13.150 -25.738 -4.454 1.00 39.72 85 LEU A CA 1
ATOM 729 C C . LEU A 1 85 ? 12.419 -27.060 -4.250 1.00 45.05 85 LEU A C 1
ATOM 730 O O . LEU A 1 85 ? 12.313 -27.552 -3.129 1.00 43.93 85 LEU A O 1
ATOM 735 N N . ASP A 1 86 ? 11.935 -27.635 -5.346 1.00 42.49 86 ASP A N 1
ATOM 736 C CA . ASP A 1 86 ? 11.129 -28.847 -5.294 1.00 43.46 86 ASP A CA 1
ATOM 737 C C . ASP A 1 86 ? 11.928 -30.062 -4.835 1.00 44.84 86 ASP A C 1
ATOM 738 O O . ASP A 1 86 ? 11.381 -30.961 -4.198 1.00 47.91 86 ASP A O 1
ATOM 743 N N . ARG A 1 87 ? 13.218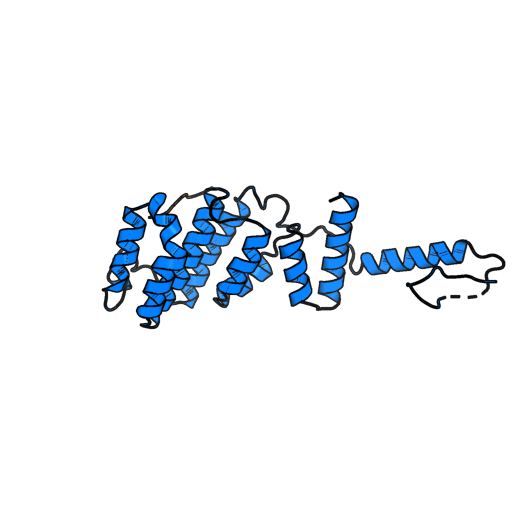 -30.090 -5.157 1.00 41.65 87 ARG A N 1
ATOM 744 C CA . ARG A 1 87 ? 14.084 -31.180 -4.711 1.00 48.30 87 ARG A CA 1
ATOM 745 C C . ARG A 1 87 ? 14.756 -30.823 -3.380 1.00 46.10 87 ARG A C 1
ATOM 746 O O . ARG A 1 87 ? 15.671 -31.528 -2.930 1.00 51.83 87 ARG A O 1
ATOM 754 N N . HIS A 1 88 ? 14.290 -29.733 -2.766 1.00 42.16 88 HIS A N 1
ATOM 755 C CA . HIS A 1 88 ? 14.785 -29.279 -1.469 1.00 48.93 88 HIS A CA 1
ATOM 756 C C . HIS A 1 88 ? 16.284 -28.983 -1.488 1.00 51.01 88 HIS A C 1
ATOM 757 O O . HIS A 1 88 ? 17.016 -29.337 -0.563 1.00 51.07 88 HIS A O 1
ATOM 764 N N . ASP A 1 89 ? 16.723 -28.314 -2.547 1.00 43.67 89 ASP A N 1
ATOM 765 C CA . ASP A 1 89 ? 18.096 -27.846 -2.663 1.00 45.03 89 ASP A CA 1
ATOM 766 C C . ASP A 1 89 ? 18.085 -26.323 -2.615 1.00 43.89 89 ASP A C 1
ATOM 767 O O . ASP A 1 89 ? 18.233 -25.659 -3.642 1.00 41.00 89 ASP A O 1
ATOM 772 N N . ARG A 1 90 ? 17.894 -25.774 -1.420 1.00 41.52 90 ARG A N 1
ATOM 773 C CA . ARG A 1 90 ? 17.743 -24.332 -1.262 1.00 41.87 90 ARG A CA 1
ATOM 774 C C . ARG A 1 90 ? 19.032 -23.584 -1.583 1.00 38.72 90 ARG A C 1
ATOM 775 O O . ARG A 1 90 ? 18.993 -22.434 -1.998 1.00 39.36 90 ARG A O 1
ATOM 783 N N . ALA A 1 91 ? 20.170 -24.241 -1.401 1.00 39.81 91 ALA A N 1
ATOM 784 C CA . ALA A 1 91 ? 21.453 -23.624 -1.715 1.00 41.92 91 ALA A CA 1
ATOM 785 C C . ALA A 1 91 ? 21.568 -23.360 -3.220 1.00 37.00 91 ALA A C 1
ATOM 786 O O . ALA A 1 91 ? 22.000 -22.287 -3.644 1.00 37.65 91 ALA A O 1
ATOM 788 N N . LYS A 1 92 ? 21.176 -24.346 -4.019 1.00 39.98 92 LYS A N 1
ATOM 789 C CA . LYS A 1 92 ? 21.173 -24.205 -5.472 1.00 39.26 92 LYS A CA 1
ATOM 790 C C . LYS A 1 92 ? 20.129 -23.182 -5.903 1.00 35.05 92 LYS A C 1
ATOM 791 O O . LYS A 1 92 ? 20.371 -22.374 -6.798 1.00 37.71 92 LYS A O 1
ATOM 797 N N . ALA A 1 93 ? 18.972 -23.211 -5.248 1.00 36.21 93 ALA A N 1
ATOM 798 C CA . ALA A 1 93 ? 17.893 -22.274 -5.548 1.00 35.38 93 ALA A CA 1
ATOM 799 C C . ALA A 1 93 ? 18.333 -20.816 -5.403 1.00 35.56 93 ALA A C 1
ATOM 800 O O . ALA A 1 93 ? 18.090 -20.000 -6.287 1.00 34.31 93 ALA A O 1
ATOM 802 N N . VAL A 1 94 ? 18.973 -20.498 -4.279 1.00 34.98 94 VAL A N 1
ATOM 803 C CA . VAL A 1 94 ? 19.498 -19.155 -4.027 1.00 32.84 94 VAL A CA 1
ATOM 804 C C . VAL A 1 94 ? 20.544 -18.774 -5.046 1.00 30.51 94 VAL A C 1
ATOM 805 O O . VAL A 1 94 ? 20.600 -17.628 -5.484 1.00 36.66 94 VAL A O 1
ATOM 809 N N . ASP A 1 95 ? 21.386 -19.740 -5.399 1.00 33.40 95 ASP A N 1
ATOM 810 C CA . ASP A 1 95 ? 22.389 -19.543 -6.438 1.00 38.79 95 ASP A CA 1
ATOM 811 C C . ASP A 1 95 ? 21.717 -19.117 -7.742 1.00 37.91 95 ASP A C 1
ATOM 812 O O . ASP A 1 95 ? 22.097 -18.108 -8.341 1.00 37.31 95 ASP A O 1
ATOM 817 N N . ILE A 1 96 ? 20.720 -19.892 -8.167 1.00 36.89 96 ILE A N 1
ATOM 818 C CA . ILE A 1 96 ? 19.937 -19.585 -9.362 1.00 35.41 96 ILE A CA 1
ATOM 819 C C . ILE A 1 96 ? 19.294 -18.210 -9.244 1.00 34.46 96 ILE A C 1
ATOM 820 O O . ILE A 1 96 ? 19.356 -17.392 -10.166 1.00 33.22 96 ILE A O 1
ATOM 825 N N . LEU A 1 97 ? 18.686 -17.966 -8.089 1.00 35.20 97 LEU A N 1
ATOM 826 C CA . LEU A 1 97 ? 17.997 -16.715 -7.809 1.00 33.66 97 LEU A CA 1
ATOM 827 C C . LEU A 1 97 ? 18.917 -15.506 -7.980 1.00 33.65 97 LEU A C 1
ATOM 828 O O . LEU A 1 97 ? 18.509 -14.487 -8.533 1.00 35.18 97 LEU A O 1
ATOM 833 N N . VAL A 1 98 ? 20.163 -15.636 -7.524 1.00 37.65 98 VAL A N 1
ATOM 834 C CA . VAL A 1 98 ? 21.131 -14.537 -7.574 1.00 36.84 98 VAL A CA 1
ATOM 835 C C . VAL A 1 98 ? 21.859 -14.438 -8.921 1.00 38.84 98 VAL A C 1
ATOM 836 O O . VAL A 1 98 ? 21.994 -13.352 -9.485 1.00 43.66 98 VAL A O 1
ATOM 840 N N . LYS A 1 99 ? 22.332 -15.572 -9.428 1.00 37.61 99 LYS A N 1
ATOM 841 C CA . LYS A 1 99 ? 23.037 -15.604 -10.708 1.00 38.22 99 LYS A CA 1
ATOM 842 C C . LYS A 1 99 ? 22.124 -15.333 -11.906 1.00 39.56 99 LYS A C 1
ATOM 843 O O . LYS A 1 99 ? 22.434 -14.500 -12.758 1.00 45.43 99 LYS A O 1
ATOM 849 N N . ASP A 1 100 ? 21.004 -16.047 -11.967 1.00 40.05 100 ASP A N 1
ATOM 850 C CA . ASP A 1 100 ? 20.193 -16.113 -13.183 1.00 38.36 100 ASP A CA 1
ATOM 851 C C . ASP A 1 100 ? 18.953 -15.221 -13.163 1.00 37.23 100 ASP A C 1
ATOM 852 O O . ASP A 1 100 ? 18.547 -14.683 -14.193 1.00 34.04 100 ASP A O 1
ATOM 857 N N . LEU A 1 101 ? 18.343 -15.066 -11.995 1.00 34.29 101 LEU A N 1
ATOM 858 C CA . LEU A 1 101 ? 17.060 -14.387 -11.931 1.00 31.92 101 LEU A CA 1
ATOM 859 C C . LEU A 1 101 ? 17.159 -12.916 -11.544 1.00 34.25 101 LEU A C 1
ATOM 860 O O . LEU A 1 101 ? 16.205 -12.163 -11.729 1.00 34.97 101 LEU A O 1
ATOM 865 N N . LYS A 1 102 ? 18.310 -12.502 -11.023 1.00 36.19 102 LYS A N 1
ATOM 866 C CA . LYS A 1 102 ? 18.436 -11.143 -10.502 1.00 38.97 102 LYS A CA 1
ATOM 867 C C . LYS A 1 102 ? 18.315 -10.084 -11.596 1.00 39.74 102 LYS A C 1
ATOM 868 O O . LYS A 1 102 ? 17.805 -8.992 -11.354 1.00 38.48 102 LYS A O 1
ATOM 874 N N . VAL A 1 103 ? 18.760 -10.415 -12.804 1.00 39.93 103 VAL A N 1
ATOM 875 C CA . VAL A 1 103 ? 18.716 -9.470 -13.912 1.00 37.55 103 VAL A CA 1
ATOM 876 C C . VAL A 1 103 ? 17.286 -8.965 -14.159 1.00 37.33 103 VAL A C 1
ATOM 877 O O . VAL A 1 103 ? 17.081 -7.860 -14.657 1.00 47.25 103 VAL A O 1
ATOM 881 N N . PHE A 1 104 ? 16.296 -9.758 -13.764 1.00 38.84 104 PHE A N 1
ATOM 882 C CA . PHE A 1 104 ? 14.899 -9.403 -13.991 1.00 43.15 104 PHE A CA 1
ATOM 883 C C . PHE A 1 104 ? 14.320 -8.491 -12.909 1.00 51.35 104 PHE A C 1
ATOM 884 O O . PHE A 1 104 ? 13.253 -7.909 -13.093 1.00 54.59 104 PHE A O 1
ATOM 892 N N . SER A 1 105 ? 15.028 -8.364 -11.790 1.00 48.31 105 SER A N 1
ATOM 893 C CA . SER A 1 105 ? 14.534 -7.579 -10.658 1.00 56.72 105 SER A CA 1
ATOM 894 C C . SER A 1 105 ? 14.328 -6.109 -11.019 1.00 61.93 105 SER A C 1
ATOM 895 O O . SER A 1 105 ? 13.361 -5.494 -10.583 1.00 64.44 105 SER A O 1
ATOM 898 N N . THR A 1 106 ? 15.237 -5.555 -11.817 1.00 60.94 106 THR A N 1
ATOM 899 C CA . THR A 1 106 ? 15.112 -4.177 -12.284 1.00 67.41 106 THR A CA 1
ATOM 900 C C . THR A 1 106 ? 13.793 -3.965 -13.010 1.00 71.27 106 THR A C 1
ATOM 901 O O . THR A 1 106 ? 13.074 -2.997 -12.759 1.00 72.66 106 THR A O 1
ATOM 905 N N . PHE A 1 107 ? 13.484 -4.894 -13.907 1.00 71.68 107 PHE A N 1
ATOM 906 C CA . PHE A 1 107 ? 12.301 -4.800 -14.750 1.00 70.58 107 PHE A CA 1
ATOM 907 C C . PHE A 1 107 ? 11.034 -5.143 -13.974 1.00 70.41 107 PHE A C 1
ATOM 908 O O . PHE A 1 107 ? 9.928 -4.836 -14.417 1.00 76.85 107 PHE A O 1
ATOM 916 N N . ASN A 1 108 ? 11.202 -5.774 -12.815 1.00 65.89 108 ASN A N 1
ATOM 917 C CA . ASN A 1 108 ? 10.073 -6.100 -11.949 1.00 67.09 108 ASN A CA 1
ATOM 918 C C . ASN A 1 108 ? 10.532 -6.480 -10.543 1.00 70.39 108 ASN A C 1
ATOM 919 O O . ASN A 1 108 ? 10.851 -7.639 -10.272 1.00 65.51 108 ASN A O 1
ATOM 924 N N . GLU A 1 109 ? 10.558 -5.492 -9.653 1.00 70.92 109 GLU A N 1
ATOM 925 C CA . GLU A 1 109 ? 11.060 -5.678 -8.298 1.00 67.81 109 GLU A CA 1
ATOM 926 C C . GLU A 1 109 ? 10.174 -6.603 -7.475 1.00 68.90 109 GLU A C 1
ATOM 927 O O . GLU A 1 109 ? 10.654 -7.557 -6.861 1.00 69.59 109 GLU A O 1
ATOM 933 N N . GLU A 1 110 ? 8.878 -6.310 -7.467 1.00 69.07 110 GLU A N 1
ATOM 934 C CA . GLU A 1 110 ? 7.925 -7.036 -6.633 1.00 72.92 110 GLU A CA 1
ATOM 935 C C . GLU A 1 110 ? 7.791 -8.504 -7.037 1.00 67.54 110 GLU A C 1
ATOM 936 O O . GLU A 1 110 ? 7.493 -9.361 -6.206 1.00 66.25 110 GLU A O 1
ATOM 942 N N . ALA A 1 111 ? 8.016 -8.789 -8.314 1.00 68.84 111 ALA A N 1
ATOM 943 C CA . ALA A 1 111 ? 7.985 -10.164 -8.798 1.00 68.10 111 ALA A CA 1
ATOM 944 C C . ALA A 1 111 ? 9.180 -10.946 -8.264 1.00 58.00 111 ALA A C 1
ATOM 945 O O . ALA A 1 111 ? 9.046 -12.092 -7.836 1.00 53.80 111 ALA A O 1
ATOM 947 N N . TYR A 1 112 ? 10.347 -10.311 -8.297 1.00 58.37 112 TYR A N 1
ATOM 948 C CA . TYR A 1 112 ? 11.585 -10.915 -7.816 1.00 54.30 112 TYR A CA 1
ATOM 949 C C . TYR A 1 112 ? 11.537 -11.140 -6.305 1.00 51.39 112 TYR A C 1
ATOM 950 O O . TYR A 1 112 ? 12.067 -12.131 -5.797 1.00 43.79 112 TYR A O 1
ATOM 959 N N . LYS A 1 113 ? 10.890 -10.217 -5.597 1.00 54.12 113 LYS A N 1
ATOM 960 C CA . LYS A 1 113 ? 10.710 -10.335 -4.155 1.00 53.45 113 LYS A CA 1
ATOM 961 C C . LYS A 1 113 ? 9.845 -11.540 -3.814 1.00 50.59 113 LYS A C 1
ATOM 962 O O . LYS A 1 113 ? 10.171 -12.324 -2.924 1.00 43.82 113 LYS A O 1
ATOM 968 N N . GLU A 1 114 ? 8.735 -11.673 -4.533 1.00 56.22 114 GLU A N 1
ATOM 969 C CA . GLU A 1 114 ? 7.767 -12.735 -4.288 1.00 53.54 114 GLU A CA 1
ATOM 970 C C . GLU A 1 114 ? 8.358 -14.110 -4.581 1.00 47.28 114 GLU A C 1
ATOM 971 O O . GLU A 1 114 ? 8.055 -15.093 -3.901 1.00 47.12 114 GLU A O 1
ATOM 977 N N . ILE A 1 115 ? 9.202 -14.166 -5.604 1.00 45.39 115 ILE A N 1
ATOM 978 C CA . ILE A 1 115 ? 9.893 -15.391 -5.971 1.00 41.28 115 ILE A CA 1
ATOM 979 C C . ILE A 1 115 ? 10.958 -15.733 -4.928 1.00 37.20 115 ILE A C 1
ATOM 980 O O . ILE A 1 115 ? 11.094 -16.892 -4.523 1.00 33.32 115 ILE A O 1
ATOM 985 N N . THR A 1 116 ? 11.702 -14.717 -4.495 1.00 38.72 116 THR A N 1
ATOM 986 C CA . THR A 1 116 ? 12.665 -14.869 -3.405 1.00 40.62 116 THR A CA 1
ATOM 987 C C . THR A 1 116 ? 12.016 -15.491 -2.170 1.00 33.29 116 THR A C 1
ATOM 988 O O . THR A 1 116 ? 12.564 -16.418 -1.580 1.00 37.04 116 THR A O 1
ATOM 992 N N . GLN A 1 117 ? 10.836 -14.996 -1.806 1.00 36.32 117 GLN A N 1
ATOM 993 C CA . GLN A 1 117 ? 10.125 -15.458 -0.607 1.00 40.35 117 GLN A CA 1
ATOM 994 C C . GLN A 1 117 ? 9.815 -16.954 -0.588 1.00 43.92 117 GLN A C 1
ATOM 995 O O . GLN A 1 117 ? 9.629 -17.542 0.485 1.00 40.23 117 GLN A O 1
ATOM 1001 N N . LEU A 1 118 ? 9.748 -17.563 -1.773 1.00 38.45 118 LEU A N 1
ATOM 1002 C CA . LEU A 1 118 ? 9.451 -18.986 -1.892 1.00 35.24 118 LEU A CA 1
ATOM 1003 C C . LEU A 1 118 ? 10.550 -19.818 -1.253 1.00 31.62 118 LEU A C 1
ATOM 1004 O O . LEU A 1 118 ? 10.339 -20.979 -0.908 1.00 38.63 118 LEU A O 1
ATOM 1009 N N . LEU A 1 119 ? 11.727 -19.218 -1.109 1.00 35.11 119 LEU A N 1
ATOM 1010 C CA . LEU A 1 119 ? 12.863 -19.872 -0.464 1.00 40.65 119 LEU A CA 1
ATOM 1011 C C . LEU A 1 119 ? 12.551 -20.387 0.933 1.00 38.60 119 LEU A C 1
ATOM 1012 O O . LEU A 1 119 ? 13.084 -21.408 1.361 1.00 42.42 119 LEU A O 1
ATOM 1017 N N . THR A 1 120 ? 11.689 -19.672 1.645 1.00 42.02 120 THR A N 1
ATOM 1018 C CA . THR A 1 120 ? 11.497 -19.929 3.069 1.00 42.80 120 THR A CA 1
ATOM 1019 C C . THR A 1 120 ? 10.289 -20.820 3.358 1.00 44.78 120 THR A C 1
ATOM 1020 O O . THR A 1 120 ? 10.032 -21.179 4.509 1.00 47.33 120 THR A O 1
ATOM 1024 N N . LEU A 1 121 ? 9.563 -21.191 2.309 1.00 43.07 121 LEU A N 1
ATOM 1025 C CA . LEU A 1 121 ? 8.419 -22.088 2.443 1.00 45.22 121 LEU A CA 1
ATOM 1026 C C . LEU A 1 121 ? 8.877 -23.541 2.516 1.00 50.10 121 LEU A C 1
ATOM 1027 O O . LEU A 1 121 ? 9.895 -23.903 1.930 1.00 52.17 121 LEU A O 1
ATOM 1032 N N . GLU A 1 122 ? 8.132 -24.369 3.242 1.00 50.16 122 GLU A N 1
ATOM 1033 C CA . GLU A 1 122 ? 8.456 -25.789 3.348 1.00 52.81 122 GLU A CA 1
ATOM 1034 C C . GLU A 1 122 ? 8.131 -26.482 2.031 1.00 54.77 122 GLU A C 1
ATOM 1035 O O . GLU A 1 122 ? 8.844 -27.384 1.587 1.00 57.88 122 GLU A O 1
ATOM 1041 N N . ASN A 1 123 ? 7.033 -26.047 1.425 1.00 54.18 123 ASN A N 1
ATOM 1042 C CA . ASN A 1 123 ? 6.660 -26.426 0.072 1.00 54.48 123 ASN A CA 1
ATOM 1043 C C . ASN A 1 123 ? 6.144 -25.166 -0.608 1.00 53.64 123 ASN A C 1
ATOM 1044 O O . ASN A 1 123 ? 5.173 -24.570 -0.147 1.00 52.68 123 ASN A O 1
ATOM 1049 N N . PHE A 1 124 ? 6.791 -24.756 -1.696 1.00 51.44 124 PHE A N 1
ATOM 1050 C CA . PHE A 1 124 ? 6.520 -23.442 -2.280 1.00 51.02 124 PHE A CA 1
ATOM 1051 C C . PHE A 1 124 ? 5.128 -23.326 -2.902 1.00 52.95 124 PHE A C 1
ATOM 1052 O O . PHE A 1 124 ? 4.732 -22.251 -3.350 1.00 54.90 124 PHE A O 1
ATOM 1060 N N . ARG A 1 125 ? 4.382 -24.426 -2.916 1.00 53.08 125 ARG A N 1
ATOM 1061 C CA . ARG A 1 125 ? 3.004 -24.400 -3.400 1.00 61.30 125 ARG A CA 1
ATOM 1062 C C . ARG A 1 125 ? 2.059 -23.772 -2.370 1.00 64.95 125 ARG A C 1
ATOM 1063 O O . ARG A 1 125 ? 0.865 -23.600 -2.627 1.00 65.58 125 ARG A O 1
ATOM 1071 N N . GLU A 1 126 ? 2.606 -23.430 -1.205 1.00 61.40 126 GLU A N 1
ATOM 1072 C CA . GLU A 1 126 ? 1.849 -22.748 -0.158 1.00 60.25 126 GLU A CA 1
ATOM 1073 C C . GLU A 1 126 ? 1.504 -21.319 -0.571 1.00 64.20 126 GLU A C 1
ATOM 1074 O O . GLU A 1 126 ? 0.536 -20.736 -0.082 1.00 68.67 126 GLU A O 1
ATOM 1080 N N . ASN A 1 127 ? 2.306 -20.756 -1.468 1.00 66.14 127 ASN A N 1
ATOM 1081 C CA . ASN A 1 127 ? 1.960 -19.493 -2.105 1.00 75.41 127 ASN A CA 1
ATOM 1082 C C . ASN A 1 127 ? 0.885 -19.762 -3.154 1.00 82.13 127 ASN A C 1
ATOM 1083 O O . ASN A 1 127 ? 1.107 -20.528 -4.090 1.00 80.23 127 ASN A O 1
ATOM 1088 N N . GLU A 1 128 ? -0.279 -19.137 -2.992 1.00 87.77 128 GLU A N 1
ATOM 1089 C CA . GLU A 1 128 ? -1.434 -19.435 -3.840 1.00 94.46 128 GLU A CA 1
ATOM 1090 C C . GLU A 1 128 ? -1.187 -19.122 -5.315 1.00 92.57 128 GLU A C 1
ATOM 1091 O O . GLU A 1 128 ? -1.858 -19.667 -6.192 1.00 96.78 128 GLU A O 1
ATOM 1097 N N . GLN A 1 129 ? -0.224 -18.247 -5.582 1.00 92.09 129 GLN A N 1
ATOM 1098 C CA . GLN A 1 129 ? 0.124 -17.892 -6.951 1.00 91.52 129 GLN A CA 1
ATOM 1099 C C . GLN A 1 129 ? 1.170 -18.854 -7.506 1.00 86.13 129 GLN A C 1
ATOM 1100 O O . GLN A 1 129 ? 1.474 -18.839 -8.699 1.00 88.29 129 GLN A O 1
ATOM 1106 N N . ALA A 1 130 ? 1.712 -19.690 -6.627 1.00 83.97 130 ALA A N 1
ATOM 1107 C CA . ALA A 1 130 ? 2.648 -20.737 -7.018 1.00 79.65 130 ALA A CA 1
ATOM 1108 C C . ALA A 1 130 ? 2.045 -22.114 -6.751 1.00 74.93 130 ALA A C 1
ATOM 1109 O O . ALA A 1 130 ? 2.711 -23.139 -6.900 1.00 68.01 130 ALA A O 1
ATOM 1111 N N . SER A 1 131 ? 0.775 -22.125 -6.357 1.00 78.27 131 SER A N 1
ATOM 1112 C CA . SER A 1 131 ? 0.059 -23.363 -6.069 1.00 75.94 131 SER A CA 1
ATOM 1113 C C . SER A 1 131 ? -0.337 -24.095 -7.351 1.00 72.34 131 SER A C 1
ATOM 1114 O O . SER A 1 131 ? -0.810 -25.231 -7.309 1.00 69.88 131 SER A O 1
ATOM 1117 N N . LYS A 1 132 ? -0.135 -23.439 -8.487 1.00 72.13 132 LYS A N 1
ATOM 1118 C CA . LYS A 1 132 ? -0.484 -24.011 -9.783 1.00 69.85 132 LYS A CA 1
ATOM 1119 C C . LYS A 1 132 ? 0.629 -24.890 -10.344 1.00 68.07 132 LYS A C 1
ATOM 1120 O O . LYS A 1 132 ? 0.460 -25.537 -11.378 1.00 68.82 132 LYS A O 1
ATOM 1126 N N . TYR A 1 133 ? 1.767 -24.903 -9.659 1.00 67.32 133 TYR A N 1
ATOM 1127 C CA . TYR A 1 133 ? 2.871 -25.781 -10.022 1.00 64.93 133 TYR A CA 1
ATOM 1128 C C . TYR A 1 133 ? 2.370 -27.165 -9.634 1.00 62.01 133 TYR A C 1
ATOM 1129 O O . TYR A 1 133 ? 2.048 -27.414 -8.475 1.00 62.41 133 TYR A O 1
ATOM 1138 N N . GLY A 1 134 ? 2.277 -28.056 -10.614 1.00 54.94 134 GLY A N 1
ATOM 1139 C CA . GLY A 1 134 ? 1.825 -29.413 -10.368 1.00 55.79 134 GLY A CA 1
ATOM 1140 C C . GLY A 1 134 ? 3.039 -30.236 -9.996 1.00 54.14 134 GLY A C 1
ATOM 1141 O O . GLY A 1 134 ? 3.585 -30.093 -8.903 1.00 57.46 134 GLY A O 1
ATOM 1142 N N . ASP A 1 135 ? 3.453 -31.115 -10.899 1.00 47.56 135 ASP A N 1
ATOM 1143 C CA . ASP A 1 135 ? 4.743 -31.775 -10.764 1.00 45.12 135 ASP A CA 1
ATOM 1144 C C . ASP A 1 135 ? 5.675 -31.239 -11.842 1.00 42.02 135 ASP A C 1
ATOM 1145 O O . ASP A 1 135 ? 5.254 -30.456 -12.697 1.00 38.57 135 ASP A O 1
ATOM 1150 N N . THR A 1 136 ? 6.929 -31.670 -11.799 1.00 38.81 136 THR A N 1
ATOM 1151 C CA . THR A 1 136 ? 7.948 -31.181 -12.719 1.00 45.19 136 THR A CA 1
ATOM 1152 C C . THR A 1 136 ? 7.553 -31.394 -14.184 1.00 37.34 136 THR A C 1
ATOM 1153 O O . THR A 1 136 ? 7.668 -30.479 -15.001 1.00 35.45 136 THR A O 1
ATOM 1157 N N . LYS A 1 137 ? 7.064 -32.588 -14.505 1.00 37.43 137 LYS A N 1
ATOM 1158 C CA . LYS A 1 137 ? 6.712 -32.915 -15.884 1.00 40.25 137 LYS A CA 1
ATOM 1159 C C . LYS A 1 137 ? 5.608 -32.017 -16.434 1.00 38.33 137 LYS A C 1
ATOM 1160 O O . LYS A 1 137 ? 5.715 -31.508 -17.551 1.00 35.36 137 LYS A O 1
ATOM 1166 N N . SER A 1 138 ? 4.547 -31.821 -15.656 1.00 34.33 138 SER A N 1
ATOM 1167 C CA . SER A 1 138 ? 3.443 -30.987 -16.118 1.00 38.12 138 SER A CA 1
ATOM 1168 C C . SER A 1 138 ? 3.881 -29.528 -16.196 1.00 35.18 138 SER A C 1
ATOM 1169 O O . SER A 1 138 ? 3.562 -28.831 -17.158 1.00 32.34 138 SER A O 1
ATOM 1172 N N . ALA A 1 139 ? 4.630 -29.081 -15.191 1.00 30.52 139 ALA A N 1
ATOM 1173 C CA . ALA A 1 139 ? 5.126 -27.710 -15.142 1.00 33.25 139 ALA A CA 1
ATOM 1174 C C . ALA A 1 139 ? 5.996 -27.373 -16.358 1.00 33.11 139 ALA A C 1
ATOM 1175 O O . ALA A 1 139 ? 5.888 -26.286 -16.920 1.00 30.56 139 ALA A O 1
ATOM 1177 N N . ARG A 1 140 ? 6.852 -28.309 -16.757 1.00 32.17 140 ARG A N 1
ATOM 1178 C CA . ARG A 1 140 ? 7.679 -28.118 -17.941 1.00 33.91 140 ARG A CA 1
ATOM 1179 C C . ARG A 1 140 ? 6.813 -28.020 -19.193 1.00 33.90 140 ARG A C 1
ATOM 1180 O O . ARG A 1 140 ? 7.051 -27.176 -20.058 1.00 30.79 140 ARG A O 1
ATOM 1188 N N . SER A 1 141 ? 5.803 -28.882 -19.275 1.00 30.79 141 SER A N 1
ATOM 1189 C CA . SER A 1 141 ? 4.909 -28.918 -20.427 1.00 31.51 141 SER A CA 1
ATOM 1190 C C . SER A 1 141 ? 4.076 -27.648 -20.589 1.00 31.26 141 SER A C 1
ATOM 1191 O O . SER A 1 141 ? 3.954 -27.122 -21.695 1.00 31.76 141 SER A O 1
ATOM 1194 N N . ILE A 1 142 ? 3.486 -27.161 -19.501 1.00 28.41 142 ILE A N 1
ATOM 1195 C CA . ILE A 1 142 ? 2.674 -25.951 -19.593 1.00 33.72 142 ILE A CA 1
ATOM 1196 C C . ILE A 1 142 ? 3.556 -24.745 -19.920 1.00 31.04 142 ILE A C 1
ATOM 1197 O O . ILE A 1 142 ? 3.164 -23.850 -20.662 1.00 28.43 142 ILE A O 1
ATOM 1202 N N . MET A 1 143 ? 4.761 -24.729 -19.371 1.00 30.99 143 MET A N 1
ATOM 1203 C CA . MET A 1 143 ? 5.690 -23.646 -19.644 1.00 33.67 143 MET A CA 1
ATOM 1204 C C . MET A 1 143 ? 6.185 -23.677 -21.099 1.00 31.07 143 MET A C 1
ATOM 1205 O O . MET A 1 143 ? 6.286 -22.638 -21.759 1.00 30.49 143 MET A O 1
ATOM 1210 N N . LEU A 1 144 ? 6.474 -24.879 -21.587 1.00 28.76 144 LEU A N 1
ATOM 1211 C CA . LEU A 1 144 ? 6.917 -25.081 -22.963 1.00 30.28 144 LEU A CA 1
ATOM 1212 C C . LEU A 1 144 ? 5.898 -24.509 -23.942 1.00 32.75 144 LEU A C 1
ATOM 1213 O O . LEU A 1 144 ? 6.259 -23.933 -24.974 1.00 30.68 144 LEU A O 1
ATOM 1218 N N . ILE A 1 145 ? 4.622 -24.670 -23.610 1.00 30.76 145 ILE A N 1
ATOM 1219 C CA . ILE A 1 145 ? 3.547 -24.126 -24.429 1.00 32.69 145 ILE A CA 1
ATOM 1220 C C . ILE A 1 145 ? 3.689 -22.607 -24.552 1.00 33.68 145 ILE A C 1
ATOM 1221 O O . ILE A 1 145 ? 3.591 -22.045 -25.645 1.00 33.06 145 ILE A O 1
ATOM 1226 N N . GLU A 1 146 ? 3.944 -21.959 -23.422 1.00 31.74 146 GLU A N 1
ATOM 1227 C CA . GLU A 1 146 ? 4.159 -20.518 -23.378 1.00 35.14 146 GLU A CA 1
ATOM 1228 C C . GLU A 1 146 ? 5.435 -20.110 -24.109 1.00 29.20 146 GLU A C 1
ATOM 1229 O O . GLU A 1 146 ? 5.446 -19.135 -24.858 1.00 31.19 146 GLU A O 1
ATOM 1235 N N . LEU A 1 147 ? 6.510 -20.856 -23.873 1.00 26.47 147 LEU A N 1
ATOM 1236 C CA . LEU A 1 147 ? 7.783 -20.629 -24.553 1.00 28.77 147 LEU A CA 1
ATOM 1237 C C . LEU A 1 147 ? 7.627 -20.662 -26.071 1.00 28.51 147 LEU A C 1
ATOM 1238 O O . LEU A 1 147 ? 8.187 -19.817 -26.772 1.00 25.59 147 LEU A O 1
ATOM 1243 N N . LYS A 1 148 ? 6.878 -21.642 -26.571 1.00 30.15 148 LYS A N 1
ATOM 1244 C CA . LYS A 1 148 ? 6.638 -21.756 -28.012 1.00 32.42 148 LYS A CA 1
ATOM 1245 C C . LYS A 1 148 ? 5.908 -20.526 -28.535 1.00 30.87 148 LYS A C 1
ATOM 1246 O O . LYS A 1 148 ? 6.310 -19.957 -29.543 1.00 30.56 148 LYS A O 1
ATOM 1252 N N . LYS A 1 149 ? 4.847 -20.115 -27.839 1.00 30.29 149 LYS A N 1
ATOM 1253 C CA . LYS A 1 149 ? 4.110 -18.901 -28.202 1.00 33.15 149 LYS A CA 1
ATOM 1254 C C . LYS A 1 149 ? 5.011 -17.670 -28.224 1.00 31.52 149 LYS A C 1
ATOM 1255 O O . LYS A 1 149 ? 4.943 -16.858 -29.148 1.00 30.06 149 LYS A O 1
ATOM 1261 N N . LEU A 1 150 ? 5.840 -17.531 -27.192 1.00 26.34 150 LEU A N 1
ATOM 1262 C CA . LEU A 1 150 ? 6.749 -16.391 -27.077 1.00 27.34 150 LEU A CA 1
ATOM 1263 C C . LEU A 1 150 ? 7.785 -16.368 -28.194 1.00 26.98 150 LEU A C 1
ATOM 1264 O O . LEU A 1 150 ? 8.081 -15.317 -28.754 1.00 27.18 150 LEU A O 1
ATOM 1269 N N . ILE A 1 151 ? 8.343 -17.531 -28.506 1.00 24.94 151 ILE A N 1
ATOM 1270 C CA . ILE A 1 151 ? 9.349 -17.637 -29.557 1.00 25.80 151 ILE A CA 1
ATOM 1271 C C . ILE A 1 151 ? 8.726 -17.344 -30.925 1.00 26.73 151 ILE A C 1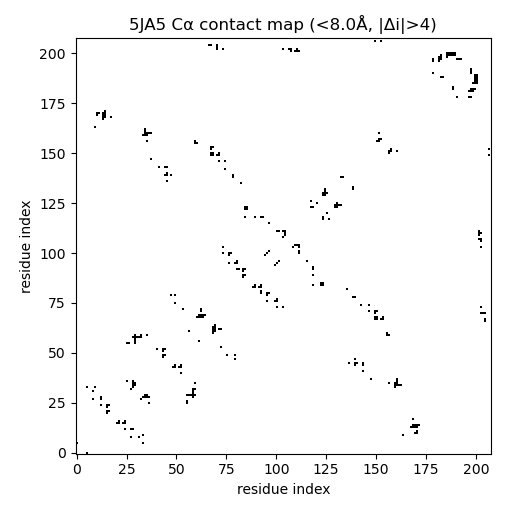
ATOM 1272 O O . ILE A 1 151 ? 9.283 -16.595 -31.730 1.00 26.38 151 ILE A O 1
ATOM 1277 N N . GLU A 1 152 ? 7.557 -17.925 -31.167 1.00 28.13 152 GLU A N 1
ATOM 1278 C CA . GLU A 1 152 ? 6.848 -17.732 -32.425 1.00 30.26 152 GLU A CA 1
ATOM 1279 C C . GLU A 1 152 ? 6.412 -16.278 -32.636 1.00 30.11 152 GLU A C 1
ATOM 1280 O O . GLU A 1 152 ? 6.289 -15.824 -33.772 1.00 31.86 152 GLU A O 1
ATOM 1286 N N . ALA A 1 153 ? 6.199 -15.544 -31.548 1.00 27.59 153 ALA A N 1
ATOM 1287 C CA . ALA A 1 153 ? 5.805 -14.139 -31.650 1.00 29.99 153 ALA A CA 1
ATOM 1288 C C . ALA A 1 153 ? 7.014 -13.211 -31.574 1.00 28.33 153 ALA A C 1
ATOM 1289 O O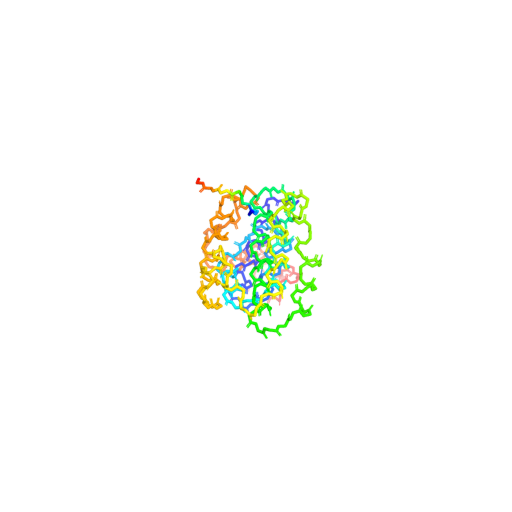 . ALA A 1 153 ? 6.917 -12.022 -31.877 1.00 31.86 153 ALA A O 1
ATOM 1291 N N . ASN A 1 154 ? 8.148 -13.759 -31.150 1.00 28.18 154 ASN A N 1
ATOM 1292 C CA . ASN A 1 154 ? 9.385 -12.995 -31.023 1.00 27.38 154 ASN A CA 1
ATOM 1293 C C . ASN A 1 154 ? 9.931 -12.614 -32.397 1.00 26.91 154 ASN A C 1
ATOM 1294 O O . ASN A 1 154 ? 10.278 -13.488 -33.182 1.00 26.79 154 ASN A O 1
ATOM 1299 N N . PRO A 1 155 ? 10.015 -11.305 -32.687 1.00 27.04 155 PRO A N 1
ATOM 1300 C CA . PRO A 1 155 ? 10.426 -10.832 -34.021 1.00 30.03 155 PRO A CA 1
ATOM 1301 C C . PRO A 1 155 ? 11.826 -11.294 -34.441 1.00 31.49 155 PRO A C 1
ATOM 1302 O O . PRO A 1 155 ? 12.100 -11.371 -35.639 1.00 30.05 155 PRO A O 1
ATOM 1306 N N . LEU A 1 156 ? 12.682 -11.608 -33.471 1.00 30.12 156 LEU A N 1
ATOM 1307 C CA . LEU A 1 156 ? 14.033 -12.088 -33.757 1.00 27.62 156 LEU A CA 1
ATOM 1308 C C . LEU A 1 156 ? 14.063 -13.478 -34.388 1.00 25.78 156 LEU A C 1
ATOM 1309 O O . LEU A 1 156 ? 15.086 -13.889 -34.938 1.00 28.86 156 LEU A O 1
ATOM 1314 N N . PHE A 1 157 ? 12.952 -14.203 -34.298 1.00 24.13 157 PHE A N 1
ATOM 1315 C CA . PHE A 1 157 ? 12.879 -15.544 -34.874 1.00 28.11 157 PHE A CA 1
ATOM 1316 C C . PHE A 1 157 ? 12.018 -15.628 -36.144 1.00 29.23 157 PHE A C 1
ATOM 1317 O O . PHE A 1 157 ? 11.772 -16.724 -36.650 1.00 30.13 157 PHE A O 1
ATOM 1325 N N . ARG A 1 158 ? 11.573 -14.491 -36.674 1.00 31.04 158 ARG A N 1
ATOM 1326 C CA . ARG A 1 158 ? 10.434 -14.520 -37.609 1.00 34.87 158 ARG A CA 1
ATOM 1327 C C . ARG A 1 158 ? 10.648 -15.298 -38.920 1.00 37.35 158 ARG A C 1
ATOM 1328 O O . ARG A 1 158 ? 9.681 -15.767 -39.515 1.00 47.14 158 ARG A O 1
ATOM 1336 N N . GLU A 1 159 ? 11.883 -15.460 -39.375 1.00 32.17 159 GLU A N 1
ATOM 1337 C CA . GLU A 1 159 ? 12.091 -16.316 -40.549 1.00 37.93 159 GLU A CA 1
ATOM 1338 C C . GLU A 1 159 ? 13.040 -17.475 -40.245 1.00 32.61 159 GLU A C 1
ATOM 1339 O O . GLU A 1 159 ? 13.770 -17.945 -41.116 1.00 32.16 159 GLU A O 1
ATOM 1345 N N . LYS A 1 160 ? 13.002 -17.948 -39.004 1.00 29.36 160 LYS A N 1
ATOM 1346 C CA . LYS A 1 160 ? 13.963 -18.940 -38.543 1.00 26.49 160 LYS A CA 1
ATOM 1347 C C . LYS A 1 160 ? 13.307 -20.198 -37.999 1.00 25.39 160 LYS A C 1
ATOM 1348 O O . LYS A 1 160 ? 13.982 -21.059 -37.441 1.00 25.89 160 LYS A O 1
ATOM 1354 N N . LEU A 1 161 ? 11.993 -20.305 -38.153 1.00 24.28 161 LEU A N 1
ATOM 1355 C CA . LEU A 1 161 ? 11.243 -21.381 -37.509 1.00 27.89 161 LEU A CA 1
ATOM 1356 C C . LEU A 1 161 ? 10.812 -22.490 -38.460 1.00 28.22 161 LEU A C 1
ATOM 1357 O O . LEU A 1 161 ? 10.481 -23.596 -38.027 1.00 28.01 161 LEU A O 1
ATOM 1362 N N . VAL A 1 162 ? 10.826 -22.189 -39.754 1.00 28.53 162 VAL A N 1
ATOM 1363 C CA . VAL A 1 162 ? 10.435 -23.152 -40.773 1.00 31.91 162 VAL A CA 1
ATOM 1364 C C . VAL A 1 162 ? 11.620 -23.497 -41.671 1.00 30.77 162 VAL A C 1
ATOM 1365 O O . VAL A 1 162 ? 12.221 -22.619 -42.286 1.00 25.50 162 VAL A O 1
ATOM 1369 N N . PHE A 1 163 ? 11.961 -24.780 -41.729 1.00 27.68 163 PHE A N 1
ATOM 1370 C CA . PHE A 1 163 ? 13.077 -25.217 -42.550 1.00 33.74 163 PHE A CA 1
ATOM 1371 C C . PHE A 1 163 ? 12.638 -25.129 -44.000 1.00 31.58 163 PHE A C 1
ATOM 1372 O O . PHE A 1 163 ? 11.518 -25.515 -44.321 1.00 29.20 163 PHE A O 1
ATOM 1380 N N . PRO A 1 164 ? 13.509 -24.593 -44.868 1.00 35.03 164 PRO A N 1
ATOM 1381 C CA . PRO A 1 164 ? 13.228 -24.500 -46.304 1.00 36.09 164 PRO A CA 1
ATOM 1382 C C . PRO A 1 164 ? 12.885 -25.870 -46.860 1.00 35.16 164 PRO A C 1
ATOM 1383 O O . PRO A 1 164 ? 13.480 -26.857 -46.446 1.00 32.63 164 PRO A O 1
ATOM 1387 N N . THR A 1 165 ? 11.935 -25.943 -47.780 1.00 41.65 165 THR A N 1
ATOM 1388 C CA . THR A 1 165 ? 11.610 -27.230 -48.360 1.00 38.96 165 THR A CA 1
ATOM 1389 C C . THR A 1 165 ? 12.653 -27.535 -49.424 1.00 35.98 165 THR A C 1
ATOM 1390 O O . THR A 1 165 ? 12.854 -26.759 -50.351 1.00 41.09 165 THR A O 1
ATOM 1394 N N . LEU A 1 166 ? 13.361 -28.643 -49.236 1.00 38.11 166 LEU A N 1
ATOM 1395 C CA . LEU A 1 166 ? 14.395 -29.083 -50.157 1.00 34.93 166 LEU A CA 1
ATOM 1396 C C . LEU A 1 166 ? 14.175 -30.543 -50.486 1.00 36.23 166 LEU A C 1
ATOM 1397 O O . LEU A 1 166 ? 13.628 -31.286 -49.672 1.00 34.95 166 LEU A O 1
ATOM 1402 N N . LYS A 1 167 ? 14.610 -30.964 -51.668 1.00 31.94 167 LYS A N 1
ATOM 1403 C CA . LYS A 1 167 ? 14.713 -32.389 -51.930 1.00 29.07 167 LYS A CA 1
ATOM 1404 C C . LYS A 1 167 ? 15.785 -32.930 -50.999 1.00 29.44 167 LYS A C 1
ATOM 1405 O O . LYS A 1 167 ? 16.714 -32.202 -50.627 1.00 26.13 167 LYS A O 1
ATOM 1411 N N . ALA A 1 168 ? 15.652 -34.193 -50.607 1.00 27.83 168 ALA A N 1
ATOM 1412 C CA . ALA A 1 168 ? 16.651 -34.833 -49.763 1.00 26.07 168 ALA A CA 1
ATOM 1413 C C . ALA A 1 168 ? 18.021 -34.807 -50.432 1.00 26.56 168 ALA A C 1
ATOM 1414 O O . ALA A 1 168 ? 18.115 -34.853 -51.660 1.00 27.16 168 ALA A O 1
ATOM 1416 N N . SER A 1 169 ? 19.072 -34.702 -49.622 1.00 25.37 169 SER A N 1
ATOM 1417 C CA . SER A 1 169 ? 20.449 -34.807 -50.104 1.00 27.60 169 SER A CA 1
ATOM 1418 C C . SER A 1 169 ? 20.801 -33.776 -51.180 1.00 25.84 169 SER A C 1
ATOM 1419 O O . SER A 1 169 ? 21.552 -34.076 -52.110 1.00 25.15 169 SER A O 1
ATOM 1422 N N . ARG A 1 170 ? 20.269 -32.565 -51.039 1.00 23.31 170 ARG A N 1
ATOM 1423 C CA . ARG A 1 170 ? 20.495 -31.505 -52.015 1.00 26.54 170 ARG A CA 1
ATOM 1424 C C . ARG A 1 170 ? 21.982 -31.179 -52.169 1.00 27.11 170 ARG A C 1
ATOM 1425 O O . ARG A 1 170 ? 22.456 -30.959 -53.278 1.00 26.75 170 ARG A O 1
ATOM 1433 N N . LEU A 1 171 ? 22.724 -31.161 -51.067 1.00 27.50 171 LEU A N 1
ATOM 1434 C CA . LEU A 1 171 ? 24.159 -30.883 -51.152 1.00 27.19 171 LEU A CA 1
ATOM 1435 C C . LEU A 1 171 ? 24.882 -31.956 -51.972 1.00 27.60 171 LEU A C 1
ATOM 1436 O O . LEU A 1 171 ? 25.699 -31.639 -52.839 1.00 26.76 171 LEU A O 1
ATOM 1441 N N . ARG A 1 172 ? 24.576 -33.223 -51.699 1.00 26.62 172 ARG A N 1
ATOM 1442 C CA . ARG A 1 172 ? 25.144 -34.330 -52.466 1.00 26.19 172 ARG A CA 1
ATOM 1443 C C . ARG A 1 172 ? 24.815 -34.239 -53.958 1.00 25.90 172 ARG A C 1
ATOM 1444 O O . ARG A 1 172 ? 25.637 -34.594 -54.802 1.00 27.48 172 ARG A O 1
ATOM 1452 N N . THR A 1 173 ? 23.611 -33.777 -54.274 1.00 25.04 173 THR A N 1
ATOM 1453 C CA . THR A 1 173 ? 23.195 -33.618 -55.665 1.00 29.21 173 THR A CA 1
ATOM 1454 C C . THR A 1 173 ? 24.028 -32.536 -56.340 1.00 31.57 173 THR A C 1
ATOM 1455 O O . THR A 1 173 ? 24.491 -32.714 -57.468 1.00 29.39 173 THR A O 1
ATOM 1459 N N . LEU A 1 174 ? 24.230 -31.420 -55.643 1.00 28.14 174 LEU A N 1
ATOM 1460 C CA . LEU A 1 174 ? 25.055 -30.344 -56.180 1.00 29.75 174 LEU A CA 1
ATOM 1461 C C . LEU A 1 174 ? 26.488 -30.812 -56.391 1.00 29.88 174 LEU A C 1
ATOM 1462 O O . LEU A 1 174 ? 27.100 -30.509 -57.417 1.00 29.59 174 LEU A O 1
ATO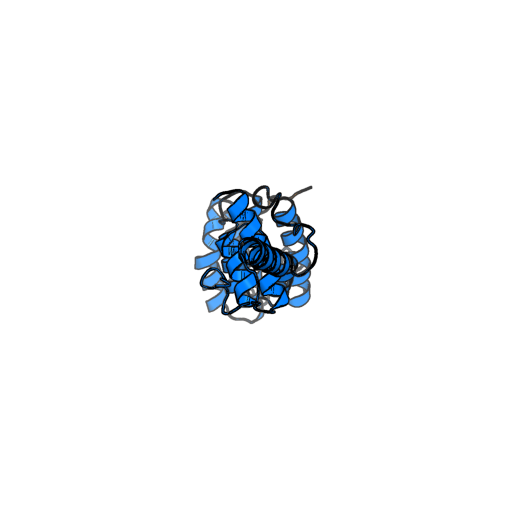M 1467 N N . ILE A 1 175 ? 27.011 -31.562 -55.427 1.00 25.30 175 ILE A N 1
ATOM 1468 C CA . ILE A 1 175 ? 28.350 -32.127 -55.541 1.00 28.80 175 ILE A CA 1
ATOM 1469 C C . ILE A 1 175 ? 28.471 -33.019 -56.779 1.00 33.52 175 ILE A C 1
ATOM 1470 O O . ILE A 1 175 ? 29.438 -32.919 -57.540 1.00 31.77 175 ILE A O 1
ATOM 1475 N N . ASN A 1 176 ? 27.487 -33.891 -56.979 1.00 30.79 176 ASN A N 1
ATOM 1476 C CA . ASN A 1 176 ? 27.473 -34.735 -58.168 1.00 33.08 176 ASN A CA 1
ATOM 1477 C C . ASN A 1 176 ? 27.435 -33.885 -59.436 1.00 34.59 176 ASN A C 1
ATOM 1478 O O . ASN A 1 176 ? 28.108 -34.200 -60.422 1.00 37.80 176 ASN A O 1
ATOM 1483 N N . GLN A 1 177 ? 26.666 -32.799 -59.407 1.00 32.12 177 GLN A N 1
ATOM 1484 C CA . GLN A 1 177 ? 26.627 -31.876 -60.543 1.00 36.74 177 GLN A CA 1
ATOM 1485 C C . GLN A 1 177 ? 28.005 -31.272 -60.818 1.00 39.53 177 GLN A C 1
ATOM 1486 O O . GLN A 1 177 ? 28.392 -31.094 -61.973 1.00 38.22 177 GLN A O 1
ATOM 1492 N N . SER A 1 178 ? 28.741 -30.966 -59.752 1.00 34.67 178 SER A N 1
ATOM 1493 C CA . SER A 1 178 ? 30.105 -30.460 -59.883 1.00 36.21 178 SER A CA 1
ATOM 1494 C C . SER A 1 178 ? 31.009 -31.447 -60.614 1.00 35.66 178 SER A C 1
ATOM 1495 O O . SER A 1 178 ? 31.786 -31.059 -61.488 1.00 34.68 178 SER A O 1
ATOM 1498 N N . LEU A 1 179 ? 30.912 -32.719 -60.241 1.00 34.46 179 LEU A N 1
ATOM 1499 C CA . LEU A 1 179 ? 31.744 -33.760 -60.835 1.00 34.40 179 LEU A CA 1
ATOM 1500 C C . LEU A 1 179 ? 31.392 -33.983 -62.305 1.00 43.99 179 LEU A C 1
ATOM 1501 O O . LEU A 1 179 ? 32.263 -34.311 -63.115 1.00 40.26 179 LEU A O 1
ATOM 1506 N N . ASN A 1 180 ? 30.113 -33.815 -62.634 1.00 37.84 180 ASN A N 1
ATOM 1507 C CA . ASN A 1 180 ? 29.664 -33.875 -64.020 1.00 46.86 180 ASN A CA 1
ATOM 1508 C C . ASN A 1 180 ? 30.256 -32.717 -64.811 1.00 51.10 180 ASN A C 1
ATOM 1509 O O . ASN A 1 180 ? 30.701 -32.890 -65.942 1.00 53.97 180 ASN A O 1
ATOM 1514 N N . TRP A 1 181 ? 30.273 -31.537 -64.202 1.00 42.60 181 TRP A N 1
ATOM 1515 C CA . TRP A 1 181 ? 30.830 -30.356 -64.850 1.00 48.43 181 TRP A CA 1
ATOM 1516 C C . TRP A 1 181 ? 32.325 -30.518 -65.123 1.00 56.80 181 TRP A C 1
ATOM 1517 O O . TRP A 1 181 ? 32.810 -30.152 -66.192 1.00 61.51 181 TRP A O 1
ATOM 1528 N N . GLN A 1 182 ? 33.050 -31.072 -64.157 1.00 48.23 182 GLN A N 1
ATOM 1529 C CA . GLN A 1 182 ? 34.486 -31.287 -64.308 1.00 51.29 182 GLN A CA 1
ATOM 1530 C C . GLN A 1 182 ? 34.800 -32.278 -65.427 1.00 61.10 182 GLN A C 1
ATOM 1531 O O . GLN A 1 182 ? 35.700 -32.044 -66.234 1.00 64.01 182 GLN A O 1
ATOM 1537 N N . HIS A 1 183 ? 34.056 -33.381 -65.467 1.00 58.84 183 HIS A N 1
ATOM 1538 C CA . HIS A 1 183 ? 34.249 -34.421 -66.478 1.00 66.66 183 HIS A CA 1
ATOM 1539 C C . HIS A 1 183 ? 33.889 -33.919 -67.875 1.00 71.26 183 HIS A C 1
ATOM 1540 O O . HIS A 1 183 ? 34.499 -34.309 -68.871 1.00 72.37 183 HIS A O 1
ATOM 1547 N N . GLN A 1 184 ? 32.895 -33.040 -67.930 1.00 65.31 184 GLN A N 1
ATOM 1548 C CA . GLN A 1 184 ? 32.408 -32.481 -69.182 1.00 70.00 184 GLN A CA 1
ATOM 1549 C C . GLN A 1 184 ? 33.469 -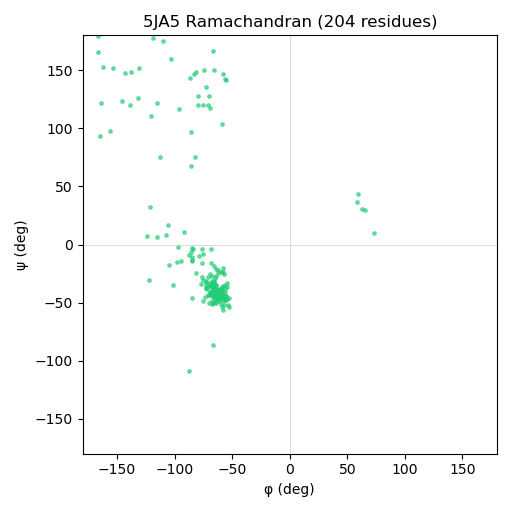31.607 -69.864 1.00 77.22 184 GLN A C 1
ATOM 1550 O O . GLN A 1 184 ? 33.400 -31.351 -71.067 1.00 83.06 184 GLN A O 1
ATOM 1556 N N . LEU A 1 185 ? 34.472 -31.183 -69.100 1.00 75.11 185 LEU A N 1
ATOM 1557 C CA . LEU A 1 185 ? 35.554 -30.361 -69.637 1.00 78.84 185 LEU A CA 1
ATOM 1558 C C . LEU A 1 185 ? 36.664 -31.184 -70.288 1.00 80.79 185 LEU A C 1
ATOM 1559 O O . LEU A 1 185 ? 37.535 -30.639 -70.965 1.00 84.07 185 LEU A O 1
ATOM 1564 N N . CYS A 1 186 ? 36.631 -32.496 -70.089 1.00 82.23 186 CYS A N 1
ATOM 1565 C CA . CYS A 1 186 ? 37.725 -33.353 -70.533 1.00 87.72 186 CYS A CA 1
ATOM 1566 C C . CYS A 1 186 ? 37.622 -33.753 -72.006 1.00 98.89 186 CYS A C 1
ATOM 1567 O O . CYS A 1 186 ? 36.528 -33.920 -72.548 1.00 96.80 186 CYS A O 1
ATOM 1570 N N . LYS A 1 187 ? 38.784 -33.891 -72.640 1.00 103.66 187 LYS A N 1
ATOM 1571 C CA . LYS A 1 187 ? 38.883 -34.305 -74.036 1.00 107.99 187 LYS A CA 1
ATOM 1572 C C . LYS A 1 187 ? 40.306 -34.752 -74.358 1.00 113.00 187 LYS A C 1
ATOM 1573 O O . LYS A 1 187 ? 41.253 -33.982 -74.185 1.00 116.65 187 LYS A O 1
ATOM 1575 N N . ASN A 1 188 ? 40.467 -35.992 -74.819 1.00 114.93 188 ASN A N 1
ATOM 1576 C CA . ASN A 1 188 ? 39.365 -36.929 -75.005 1.00 111.72 188 ASN A CA 1
ATOM 1577 C C . ASN A 1 188 ? 38.943 -37.589 -73.691 1.00 108.49 188 ASN A C 1
ATOM 1578 O O . ASN A 1 188 ? 39.773 -38.159 -72.977 1.00 109.70 188 ASN A O 1
ATOM 1580 N N . PRO A 1 189 ? 37.636 -37.525 -73.377 1.00 104.30 189 PRO A N 1
ATOM 1581 C CA . PRO A 1 189 ? 37.141 -38.045 -72.097 1.00 99.81 189 PRO A CA 1
ATOM 1582 C C . PRO A 1 189 ? 37.200 -39.573 -72.033 1.00 94.81 189 PRO A C 1
ATOM 1583 O O . PRO A 1 189 ? 36.688 -40.258 -72.925 1.00 93.55 189 PRO A O 1
ATOM 1587 N N . ARG A 1 190 ? 37.820 -40.095 -70.976 1.00 108.83 190 ARG A N 1
ATOM 1588 C CA . ARG A 1 190 ? 37.967 -41.543 -70.787 1.00 84.67 190 ARG A CA 1
ATOM 1589 C C . ARG A 1 190 ? 36.627 -42.226 -70.555 1.00 80.29 190 ARG A C 1
ATOM 1590 O O . ARG A 1 190 ? 36.542 -43.206 -69.800 1.00 87.20 190 ARG A O 1
ATOM 1592 N N . ILE A 1 195 ? 36.674 -40.716 -60.940 1.00 77.19 195 ILE A N 1
ATOM 1593 C CA . ILE A 1 195 ? 36.959 -39.594 -60.054 1.00 73.66 195 ILE A CA 1
ATOM 1594 C C . ILE A 1 195 ? 37.900 -40.004 -58.931 1.00 68.84 195 ILE A C 1
ATOM 1595 O O . ILE A 1 195 ? 37.638 -40.962 -58.205 1.00 76.83 195 ILE A O 1
ATOM 1600 N N . LYS A 1 196 ? 38.999 -39.276 -58.793 1.00 64.70 196 LYS A N 1
ATOM 1601 C CA . LYS A 1 196 ? 39.924 -39.523 -57.701 1.00 64.96 196 LYS A CA 1
ATOM 1602 C C . LYS A 1 196 ? 39.345 -38.989 -56.391 1.00 58.87 196 LYS A C 1
ATOM 1603 O O . LYS A 1 196 ? 39.305 -39.700 -55.388 1.00 59.12 196 LYS A O 1
ATOM 1605 N N . THR A 1 197 ? 38.871 -37.745 -56.412 1.00 55.14 197 THR A N 1
ATOM 1606 C CA . THR A 1 197 ? 38.542 -37.046 -55.175 1.00 46.22 197 THR A CA 1
ATOM 1607 C C . THR A 1 197 ? 37.711 -35.774 -55.371 1.00 42.99 197 THR A C 1
ATOM 1608 O O . THR A 1 197 ? 37.585 -35.260 -56.481 1.00 39.96 197 THR A O 1
ATOM 1612 N N . LEU A 1 198 ? 37.151 -35.274 -54.272 1.00 36.83 198 LEU A N 1
ATOM 1613 C CA . LEU A 1 198 ? 36.464 -33.988 -54.259 1.00 36.40 198 LEU A CA 1
ATOM 1614 C C . LEU A 1 198 ? 37.455 -32.857 -54.047 1.00 32.56 198 LEU A C 1
ATOM 1615 O O . LEU A 1 198 ? 37.129 -31.688 -54.237 1.00 34.27 198 LEU A O 1
ATOM 1620 N N . PHE A 1 199 ? 38.664 -33.218 -53.632 1.00 35.28 199 PHE A N 1
ATOM 1621 C CA . PHE A 1 199 ? 39.640 -32.243 -53.157 1.00 38.83 199 PHE A CA 1
ATOM 1622 C C . PHE A 1 199 ? 40.285 -31.449 -54.295 1.00 37.81 199 PHE A C 1
ATOM 1623 O O . PHE A 1 199 ? 40.658 -30.292 -54.114 1.00 38.46 199 PHE A O 1
ATOM 1631 N N . THR A 1 200 ? 40.413 -32.078 -55.461 1.00 36.62 200 THR A N 1
ATOM 1632 C CA . THR A 1 200 ? 40.960 -31.418 -56.648 1.00 37.47 200 THR A CA 1
ATOM 1633 C C . THR A 1 200 ? 40.137 -31.792 -57.876 1.00 38.12 200 THR A C 1
ATOM 1634 O O . THR A 1 200 ? 39.585 -32.887 -57.945 1.00 37.44 200 THR A O 1
ATOM 1638 N N . ASP A 1 201 ? 40.046 -30.879 -58.837 1.00 39.58 201 ASP A N 1
ATOM 1639 C CA . ASP A 1 201 ? 39.249 -31.127 -60.031 1.00 40.51 201 ASP A CA 1
ATOM 1640 C C . ASP A 1 201 ? 39.689 -32.408 -60.736 1.00 47.23 201 ASP A C 1
ATOM 1641 O O . ASP A 1 201 ? 40.877 -32.742 -60.771 1.00 43.45 201 ASP A O 1
ATOM 1646 N N . HIS A 1 202 ? 38.711 -33.137 -61.262 1.00 45.92 202 HIS A N 1
ATOM 1647 C CA . HIS A 1 202 ? 38.969 -34.367 -61.994 1.00 57.65 202 HIS A CA 1
ATOM 1648 C C . HIS A 1 202 ? 39.525 -34.046 -63.374 1.00 62.00 202 HIS A C 1
ATOM 1649 O O . HIS A 1 202 ? 39.213 -33.001 -63.945 1.00 61.08 202 HIS A O 1
ATOM 1656 N N . THR A 1 203 ? 40.350 -34.940 -63.909 1.00 70.34 203 THR A N 1
ATOM 1657 C CA . THR A 1 203 ? 40.854 -34.772 -65.266 1.00 74.00 203 THR A CA 1
ATOM 1658 C C . THR A 1 203 ? 40.971 -36.096 -66.017 1.00 77.85 203 THR A C 1
ATOM 1659 O O . THR A 1 203 ? 41.224 -37.143 -65.422 1.00 78.21 203 THR A O 1
ATOM 1663 N N . CYS A 1 204 ? 40.761 -36.034 -67.328 1.00 88.16 204 CYS A N 1
ATOM 1664 C CA . CYS A 1 204 ? 41.027 -37.152 -68.228 1.00 91.92 204 CYS A CA 1
ATOM 1665 C C . CYS A 1 204 ? 42.058 -36.714 -69.260 1.00 93.09 204 CYS A C 1
ATOM 1666 O O . CYS A 1 204 ? 41.765 -35.873 -70.110 1.00 99.39 204 CYS A O 1
ATOM 1669 N N . THR A 1 205 ? 43.263 -37.271 -69.178 1.00 96.00 205 THR A N 1
ATOM 1670 C CA . THR A 1 205 ? 44.343 -36.887 -70.085 1.00 98.23 205 THR A CA 1
ATOM 1671 C C . THR A 1 205 ? 43.993 -37.235 -71.531 1.00 98.71 205 THR A C 1
ATOM 1672 O O . THR A 1 205 ? 43.466 -36.401 -72.270 1.00 105.19 205 THR A O 1
ATOM 1676 N N . ASP B 2 1 ? 4.705 -10.027 -10.990 1.00 82.92 794 ASP B N 1
ATOM 1677 C CA . ASP B 2 1 ? 4.873 -11.085 -11.977 1.00 82.78 794 ASP B CA 1
ATOM 1678 C C . ASP B 2 1 ? 5.468 -10.551 -13.278 1.00 82.62 794 ASP B C 1
ATOM 1679 O O . ASP B 2 1 ? 4.810 -9.809 -14.022 1.00 84.19 794 ASP B O 1
ATOM 1684 N N . ASN B 2 2 ? 6.717 -10.931 -13.545 1.00 78.68 795 ASN B N 1
ATOM 1685 C CA . ASN B 2 2 ? 7.364 -10.573 -14.805 1.00 74.86 795 ASN B CA 1
ATOM 1686 C C . ASN B 2 2 ? 6.557 -11.131 -15.963 1.00 73.07 795 ASN B C 1
ATOM 1687 O O . ASN B 2 2 ? 6.613 -12.329 -16.250 1.00 82.45 795 ASN B O 1
ATOM 1692 N N . LEU B 2 3 ? 5.818 -10.256 -16.634 1.00 66.54 796 LEU B N 1
ATOM 1693 C CA . LEU B 2 3 ? 4.794 -10.708 -17.552 1.00 70.49 796 LEU B CA 1
ATOM 1694 C C . LEU B 2 3 ? 4.424 -9.702 -18.634 1.00 69.74 796 LEU B C 1
ATOM 1695 O O . LEU B 2 3 ? 3.649 -8.777 -18.396 1.00 76.25 796 LEU B O 1
ATOM 1697 N N . ILE B 2 4 ? 5.005 -9.880 -19.814 1.00 62.43 797 ILE B N 1
ATOM 1698 C CA . ILE B 2 4 ? 4.368 -9.439 -21.045 1.00 62.59 797 ILE B CA 1
ATOM 1699 C C . ILE B 2 4 ? 3.481 -10.615 -21.444 1.00 60.52 797 ILE B C 1
ATOM 1700 O O . ILE B 2 4 ? 3.845 -11.768 -21.195 1.00 62.38 797 ILE B O 1
ATOM 1705 N N . TYR B 2 5 ? 2.304 -10.344 -22.001 1.00 63.71 798 TYR B N 1
ATOM 1706 C CA . TYR B 2 5 ? 1.494 -11.416 -22.581 1.00 65.90 798 TYR B CA 1
ATOM 1707 C C . TYR B 2 5 ? 1.286 -11.149 -24.065 1.00 59.91 798 TYR B C 1
ATOM 1708 O O . TYR B 2 5 ? 1.736 -10.125 -24.582 1.00 50.81 798 TYR B O 1
ATOM 1717 N N . LEU B 2 6 ? 0.609 -12.057 -24.757 1.00 63.79 799 LEU B N 1
ATOM 1718 C CA . LEU B 2 6 ? 0.586 -11.965 -26.212 1.00 59.29 799 LEU B CA 1
ATOM 1719 C C . LEU B 2 6 ? -0.622 -12.559 -26.927 1.00 66.20 799 LEU B C 1
ATOM 1720 O O . LEU B 2 6 ? -1.268 -13.491 -26.443 1.00 69.33 799 LEU B O 1
ATOM 1725 N N . ASP B 2 7 ? -0.907 -11.971 -28.088 1.00 72.77 800 ASP B N 1
ATOM 1726 C CA . ASP B 2 7 ? -1.715 -12.581 -29.135 1.00 75.75 800 ASP B CA 1
ATOM 1727 C C . ASP B 2 7 ? -1.252 -12.013 -30.475 1.00 72.13 800 ASP B C 1
ATOM 1728 O O . ASP B 2 7 ? -0.857 -12.751 -31.377 1.00 71.71 800 ASP B O 1
#

Secondary structure (DSSP, 8-state):
--HHHHHHHHHHHHHHHHTT-HHHHHHHHHHH-S---HHHHHHHHHTT-HHHHHHHHTTT--TTSSHHHHHHHHHHHHHHHHHHHHTT-HHHHHHHHHHTSGGGTTT-HHHHHHHHHGGG-SSGGGSTTSTT---HHHHHHHHHHHHHHHHHH-GGGTTSSSPPP--TTHHHHHHHHHHHHHHHT-SS-----SSS-----/-------

GO terms:
  GO:0005886 plasma membrane (C, IDA)
  GO:0062208 positive regulation of pattern recognition receptor signaling pathway (P, IMP)
  GO:0140311 protein sequestering activity (F, IPI)
  GO:0005515 protein binding (F, IPI)

Solvent-accessible surface area: 12755 Å² total; per-residue (Å²): 165,64,80,121,34,80,103,74,12,10,21,58,3,22,58,19,70,64,60,157,107,93,150,68,6,22,86,41,3,12,146,30,6,31,17,0,27,26,157,19,1,39,87,46,0,90,59,16,82,21,114,44,1,40,102,2,0,68,28,15,6,142,30,94,69,38,132,58,0,8,7,0,8,4,26,0,34,49,10,43,0,14,7,0,14,44,144,132,54,105,84,84,0,59,48,3,6,81,152,30,0,116,62,3,16,106,86,42,103,107,4,36,117,45,16,46,100,11,24,116,47,128,66,4,63,111,28,124,107,16,60,160,16,41,86,43,164,52,8,40,37,121,13,10,100,32,0,69,106,0,0,99,42,1,74,71,0,179,122,54,45,128,66,52,142,59,176,78,37,87,35,125,59,55,64,87,94,49,31,95,147,25,78,120,111,19,88,84,79,122,113,104,44,116,189,95,107,34,103,18,158,97,11,39,46,150,52,196

Organism: Oryza sativa subsp. japonica (NCBI:txid39947)